Protein 6A9W (pdb70)

Nearest PDB structures (foldseek):
  7rr4-assembly1_A  TM=9.854E-01  e=1.902E-55  Nitratiruptor phage NrS-1
  6k9b-assembly2_B  TM=8.335E-01  e=1.039E-55  Nitratiruptor phage NrS-1
  7rr3-assembly1_A  TM=6.394E-01  e=1.774E-53  Nitratiruptor phage NrS-1
  3m1m-assembly1_A  TM=3.785E-01  e=8.272E-06  Saccharolobus islandicus
  1ro2-assembly1_A  TM=5.379E-01  e=2.598E-04  Saccharolobus islandicus

Radius of gyration: 23.06 Å; Cα contacts (8 Å, |Δi|>4): 519; chains: 1; bounding box: 38×64×54 Å

Structure (mmCIF, N/CA/C/O backbone):
data_6A9W
#
_entry.id   6A9W
#
_cell.length_a   119.874
_cell.length_b   57.570
_cell.length_c   47.631
_cell.angle_alpha   90.000
_cell.angle_beta   94.030
_cell.angle_gamma   90.000
#
_symmetry.space_group_name_H-M   'C 1 2 1'
#
loop_
_entity.id
_entity.type
_entity.pdbx_description
1 polymer Primase
2 water water
#
loop_
_atom_site.group_PDB
_atom_site.id
_atom_site.type_symbol
_atom_site.label_atom_id
_atom_site.label_alt_id
_atom_site.label_comp_id
_atom_site.label_asym_id
_atom_site.label_entity_id
_atom_site.label_seq_id
_atom_site.pdbx_PDB_ins_code
_atom_site.Cartn_x
_atom_site.Cartn_y
_atom_site.Cartn_z
_atom_site.occupancy
_atom_site.B_iso_or_equiv
_atom_site.auth_seq_id
_atom_site.auth_comp_id
_atom_site.auth_asym_id
_atom_site.auth_atom_id
_atom_site.pdbx_PDB_model_num
ATOM 1 N N . HIS A 1 20 ? -4.306 -19.669 -9.444 1.00 66.44 0 HIS A N 1
ATOM 2 C CA . HIS A 1 20 ? -3.055 -19.675 -10.199 1.00 62.76 0 HIS A CA 1
ATOM 3 C C . HIS A 1 20 ? -3.134 -20.586 -11.420 1.00 49.82 0 HIS A C 1
ATOM 4 O O . HIS A 1 20 ? -2.714 -20.202 -12.517 1.00 44.90 0 HIS A O 1
ATOM 11 N N . MET A 1 21 ? -3.699 -21.778 -11.229 1.00 46.17 1 MET A N 1
ATOM 12 C CA . MET A 1 21 ? -3.762 -22.756 -12.307 1.00 40.51 1 MET A CA 1
ATOM 13 C C . MET A 1 21 ? -5.008 -22.514 -13.127 1.00 36.17 1 MET A C 1
ATOM 14 O O . MET A 1 21 ? -6.125 -22.660 -12.621 1.00 38.03 1 MET A O 1
ATOM 19 N N . ILE A 1 22 ? -4.815 -22.128 -14.385 1.00 30.62 2 ILE A N 1
ATOM 20 C CA . ILE A 1 22 ? -5.932 -21.624 -1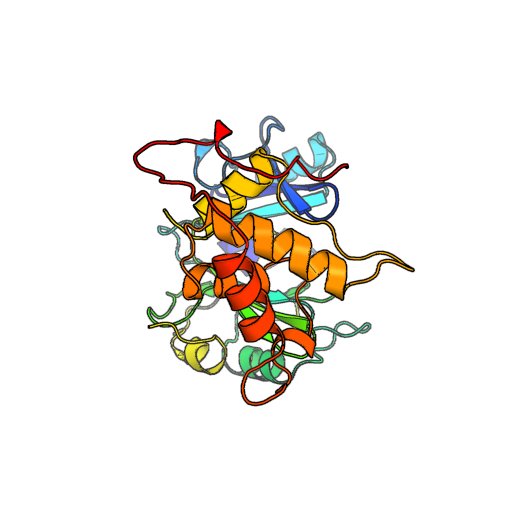5.168 1.00 32.26 2 ILE A CA 1
ATOM 21 C C . ILE A 1 22 ? -6.945 -22.736 -15.452 1.00 33.66 2 ILE A C 1
ATOM 22 O O . ILE A 1 22 ? -8.161 -22.475 -15.569 1.00 27.20 2 ILE A O 1
ATOM 27 N N . MET A 1 23 ? -6.486 -23.983 -15.552 1.00 30.54 3 MET A N 1
ATOM 28 C CA . MET A 1 23 ? -7.423 -25.082 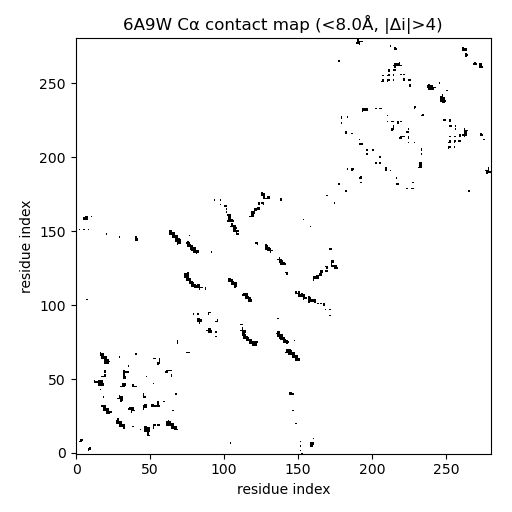-15.811 1.00 32.67 3 MET A CA 1
ATOM 29 C C . MET A 1 23 ? -8.269 -25.459 -14.596 1.00 28.78 3 MET A C 1
ATOM 30 O O . MET A 1 23 ? -9.191 -26.274 -14.723 1.00 36.77 3 MET A O 1
ATOM 35 N N . GLU A 1 24 ? -7.972 -24.934 -13.422 1.00 26.65 4 GLU A N 1
ATOM 36 C CA . GLU A 1 24 ? -8.772 -25.234 -12.241 1.00 32.21 4 GLU A CA 1
ATOM 37 C C . GLU A 1 24 ? -9.930 -24.273 -12.085 1.00 30.97 4 GLU A C 1
ATOM 38 O O . GLU A 1 24 ? -10.725 -24.431 -11.150 1.00 31.03 4 GLU A O 1
ATOM 44 N N . ILE A 1 25 ? -9.972 -23.229 -12.902 1.00 28.47 5 ILE A N 1
ATOM 45 C CA . ILE A 1 25 ? -10.973 -22.170 -12.741 1.00 26.81 5 ILE A CA 1
ATOM 46 C C . ILE A 1 25 ? -12.307 -22.674 -13.284 1.00 24.63 5 ILE A C 1
ATOM 47 O O . ILE A 1 25 ? -12.358 -23.096 -14.448 1.00 23.87 5 ILE A O 1
ATOM 52 N N . PRO A 1 26 ? -13.414 -22.615 -12.499 1.00 29.30 6 PRO A N 1
ATOM 53 C CA . PRO A 1 26 ? -14.697 -23.145 -13.002 1.00 27.93 6 PRO A CA 1
ATOM 54 C C . PRO A 1 26 ? -15.155 -22.537 -14.315 1.00 22.34 6 PRO A C 1
ATOM 55 O O . PRO A 1 26 ? -15.627 -23.249 -15.204 1.00 23.22 6 PRO A O 1
ATOM 59 N N . ALA A 1 27 ? -15.020 -21.225 -14.476 1.00 22.57 7 ALA A N 1
ATOM 60 C CA . ALA A 1 27 ? -15.419 -20.585 -15.729 1.00 22.91 7 ALA A CA 1
ATOM 61 C C . ALA A 1 27 ? -14.646 -21.101 -16.918 1.00 23.45 7 ALA A C 1
ATOM 62 O O . ALA A 1 27 ? -15.179 -21.180 -18.041 1.00 22.16 7 ALA A O 1
ATOM 64 N N . ILE A 1 28 ? -13.349 -21.372 -16.730 1.00 21.51 8 ILE A N 1
ATOM 65 C CA . ILE A 1 28 ? -12.551 -21.894 -17.820 1.00 20.83 8 ILE A CA 1
ATOM 66 C C . ILE A 1 28 ? -12.988 -23.320 -18.145 1.00 19.71 8 ILE A C 1
ATOM 67 O O . ILE A 1 28 ? -13.024 -23.707 -19.308 1.00 21.20 8 ILE A O 1
ATOM 72 N N . LYS A 1 29 ? -13.294 -24.132 -17.120 1.00 23.93 9 LYS A N 1
ATOM 73 C CA . LYS A 1 29 ? -13.842 -25.459 -17.406 1.00 26.14 9 LYS A CA 1
ATOM 74 C C . LYS A 1 29 ? -15.152 -25.352 -18.191 1.00 28.92 9 LYS A C 1
ATOM 75 O O . LYS A 1 29 ? -15.403 -26.149 -19.103 1.00 23.37 9 LYS A O 1
ATOM 81 N N . ALA A 1 30 ? -15.991 -24.347 -17.878 1.00 25.10 10 ALA A N 1
ATOM 82 C CA . ALA A 1 30 ? -17.224 -24.193 -18.631 1.00 24.57 10 ALA A CA 1
ATOM 83 C C . ALA A 1 30 ? -16.950 -23.795 -20.078 1.00 24.07 10 ALA A C 1
ATOM 84 O O . ALA A 1 30 ? -17.555 -24.360 -21.003 1.00 22.78 10 ALA A O 1
ATOM 86 N N . LEU A 1 31 ? -16.062 -22.812 -20.296 1.00 19.81 11 LEU A N 1
ATOM 87 C CA . LEU A 1 31 ? -15.700 -22.403 -21.663 1.00 19.30 11 LEU A CA 1
ATOM 88 C C . LEU A 1 31 ? -14.980 -23.532 -22.408 1.00 20.92 11 LEU A C 1
ATOM 89 O O . LEU A 1 31 ? -15.046 -23.593 -23.627 1.00 19.56 11 LEU A O 1
ATOM 94 N N A SER A 1 32 ? -14.281 -24.418 -21.697 0.58 20.60 12 SER A N 1
ATOM 95 N N B SER A 1 32 ? -14.278 -24.412 -21.691 0.42 20.71 12 SER A N 1
ATOM 96 C CA A SER A 1 32 ? -13.575 -25.528 -22.337 0.58 22.19 12 SER A CA 1
ATOM 97 C CA B SER A 1 32 ? -13.568 -25.520 -22.326 0.42 22.23 12 SER A CA 1
ATOM 98 C C A SER A 1 32 ? -14.514 -26.543 -22.964 0.58 25.83 12 SER A C 1
ATOM 99 C C B SER A 1 32 ? -14.509 -26.520 -22.981 0.42 25.30 12 SER A C 1
ATOM 100 O O A SER A 1 32 ? -14.050 -27.453 -23.652 0.58 24.87 12 SER A O 1
ATOM 101 O O B SER A 1 32 ? -14.039 -27.394 -23.715 0.42 24.95 12 SER A O 1
ATOM 106 N N . ARG A 1 33 ? -15.817 -26.429 -22.738 1.00 20.51 13 ARG A N 1
ATOM 107 C CA . ARG A 1 33 ? -16.720 -27.344 -23.430 1.00 21.47 13 ARG A CA 1
ATOM 108 C C . ARG A 1 33 ? -16.884 -26.966 -24.901 1.00 21.42 13 ARG A C 1
ATOM 109 O O . ARG A 1 33 ? -17.287 -27.823 -25.697 1.00 25.89 13 ARG A O 1
ATOM 117 N N . TYR A 1 34 ? -16.538 -25.733 -25.293 1.00 20.95 14 TYR A N 1
ATOM 118 C CA . TYR A 1 34 ? -16.822 -25.198 -26.622 1.00 17.59 14 TYR A CA 1
ATOM 119 C C . TYR A 1 34 ? -15.560 -25.173 -27.441 1.00 21.42 14 TYR A C 1
ATOM 120 O O . TYR A 1 34 ? -14.522 -24.771 -26.927 1.00 23.49 14 TYR A O 1
ATOM 129 N N . ALA A 1 35 ? -15.663 -25.529 -28.733 1.00 19.56 15 ALA A N 1
ATOM 130 C CA . ALA A 1 35 ? -14.471 -25.484 -29.621 1.00 17.72 15 ALA A CA 1
ATOM 131 C C . ALA A 1 35 ? -14.421 -24.111 -30.289 1.00 19.06 15 ALA A C 1
ATOM 132 O O . ALA A 1 35 ? -14.513 -23.980 -31.497 1.00 20.79 15 ALA A O 1
ATOM 134 N N . GLN A 1 36 ? -14.296 -23.050 -29.450 1.00 18.30 16 GLN A N 1
ATOM 135 C CA . GLN A 1 36 ? -14.374 -21.688 -29.962 1.00 17.45 16 GLN A CA 1
ATOM 136 C C . GLN A 1 36 ? -13.173 -20.896 -29.494 1.00 21.04 16 GLN A C 1
ATOM 137 O O . GLN A 1 36 ? -13.241 -19.708 -29.283 1.00 19.22 16 GLN A O 1
ATOM 143 N N . TRP A 1 37 ? -12.029 -21.548 -29.322 1.00 16.75 17 TRP A N 1
ATOM 144 C CA . TRP A 1 37 ? -10.841 -20.897 -28.771 1.00 18.85 17 TRP A CA 1
ATOM 145 C C . TRP A 1 37 ? -9.900 -20.480 -29.897 1.00 21.51 17 TRP A C 1
ATOM 146 O O . TRP A 1 37 ? -9.782 -21.182 -30.923 1.00 20.72 17 TRP A O 1
ATOM 157 N N . VAL A 1 38 ? -9.213 -19.345 -29.698 1.00 19.47 18 VAL A N 1
ATOM 158 C CA . VAL A 1 38 ? -8.167 -18.856 -30.576 1.00 18.03 18 VAL A CA 1
ATOM 159 C C . VAL A 1 38 ? -6.984 -18.475 -29.706 1.00 17.73 18 VAL A C 1
ATOM 160 O O . VAL A 1 38 ? -6.994 -18.638 -28.474 1.00 18.81 18 VAL A O 1
ATOM 164 N N . ILE A 1 39 ? -5.921 -18.071 -30.377 1.00 19.92 19 ILE A N 1
ATOM 165 C CA . ILE A 1 39 ? -4.780 -17.510 -29.669 1.00 19.32 19 ILE A CA 1
ATOM 166 C C . ILE A 1 39 ? -4.614 -16.106 -30.231 1.00 20.92 19 ILE A C 1
ATOM 167 O O . ILE A 1 39 ? -5.161 -15.790 -31.280 1.00 25.85 19 ILE A O 1
ATOM 172 N N . TRP A 1 40 ? -3.880 -15.249 -29.533 1.00 24.49 20 TRP A N 1
ATOM 173 C CA . TRP A 1 40 ? -3.785 -13.897 -30.052 1.00 24.01 20 TRP A CA 1
ATOM 174 C C . TRP A 1 40 ? -2.367 -13.427 -29.851 1.00 24.88 20 TRP A C 1
ATOM 175 O O . TRP A 1 40 ? -1.637 -13.937 -28.990 1.00 26.90 20 TRP A O 1
ATOM 186 N N . LYS A 1 41 ? -1.990 -12.432 -30.649 1.00 30.12 21 LYS A N 1
ATOM 187 C CA . LYS A 1 41 ? -0.689 -11.786 -30.534 1.00 32.06 21 LYS A CA 1
ATOM 188 C C . LYS A 1 41 ? -0.874 -10.280 -30.623 1.00 37.53 21 LYS A C 1
ATOM 189 O O . LYS A 1 41 ? -1.729 -9.789 -31.377 1.00 39.89 21 LYS A O 1
ATOM 195 N N . LYS A 1 42 ? -0.052 -9.566 -29.847 1.00 35.76 22 LYS A N 1
ATOM 196 C CA . LYS A 1 42 ? -0.090 -8.099 -29.843 1.00 42.13 22 LYS A CA 1
ATOM 197 C C . LYS A 1 42 ? 0.530 -7.594 -31.143 1.00 46.37 22 LYS A C 1
ATOM 198 O O . LYS A 1 42 ? 1.661 -7.951 -31.447 1.00 47.78 22 LYS A O 1
ATOM 204 N N . GLU A 1 43 ? -0.222 -6.808 -31.931 1.00 54.34 23 GLU A N 1
ATOM 205 C CA . GLU A 1 43 ? 0.284 -6.148 -33.140 1.00 61.20 23 GLU A CA 1
ATOM 206 C C . GLU A 1 43 ? -0.028 -4.654 -33.064 1.00 63.00 23 GLU A C 1
ATOM 207 O O . GLU A 1 43 ? -1.201 -4.251 -33.042 1.00 61.20 23 GLU A O 1
ATOM 213 N N . ARG A 1 44 ? 1.021 -3.844 -33.023 1.00 61.14 24 ARG A N 1
ATOM 214 C CA . ARG A 1 44 ? 0.913 -2.414 -32.759 1.00 67.99 24 ARG A CA 1
ATOM 215 C C . ARG A 1 44 ? 0.102 -2.204 -31.489 1.00 64.30 24 ARG A C 1
ATOM 216 O O . ARG A 1 44 ? 0.536 -2.587 -30.395 1.00 66.46 24 ARG A O 1
ATOM 224 N N . ASP A 1 45 ? -1.086 -1.627 -31.620 1.00 62.60 25 ASP A N 1
ATOM 225 C CA . ASP A 1 45 ? -1.956 -1.416 -30.476 1.00 61.41 25 ASP A CA 1
ATOM 226 C C . ASP A 1 45 ? -3.185 -2.302 -30.546 1.00 60.63 25 ASP A C 1
ATOM 227 O O . ASP A 1 45 ? -4.210 -1.987 -29.934 1.00 60.95 25 ASP A O 1
ATOM 232 N N . THR A 1 46 ? -3.122 -3.382 -31.315 1.00 56.27 26 THR A N 1
ATOM 233 C CA . THR A 1 46 ? -4.259 -4.270 -31.421 1.00 53.56 26 THR A CA 1
ATOM 234 C C . THR A 1 46 ? -3.801 -5.681 -31.061 1.00 43.59 26 THR A C 1
ATOM 235 O O . THR A 1 46 ? -2.607 -5.954 -30.909 1.00 43.90 26 THR A O 1
ATOM 239 N N . LYS A 1 47 ? -4.777 -6.548 -30.852 1.00 37.48 27 LYS A N 1
ATOM 240 C CA . LYS A 1 47 ? -4.545 -7.955 -30.517 1.00 37.30 27 LYS A CA 1
ATOM 241 C C . LYS A 1 47 ? -5.281 -8.762 -31.569 1.00 39.86 27 LYS A C 1
ATOM 242 O O . LYS A 1 47 ? -6.521 -8.741 -31.632 1.00 43.97 27 LYS A O 1
ATOM 248 N N . ILE A 1 48 ? -4.531 -9.460 -32.391 1.00 33.73 28 ILE A N 1
ATOM 249 C CA . ILE A 1 48 ? -5.066 -10.116 -33.571 1.00 33.30 28 ILE A CA 1
ATOM 250 C C . ILE A 1 48 ? -5.242 -11.584 -33.213 1.00 34.54 28 ILE A C 1
ATOM 251 O O . ILE A 1 48 ? -4.295 -12.184 -32.695 1.00 31.57 28 ILE A O 1
ATOM 256 N N . PRO A 1 49 ? -6.407 -12.169 -33.468 1.00 32.46 29 PRO A N 1
ATOM 257 C CA . PRO A 1 49 ? -6.611 -13.589 -33.172 1.00 25.87 29 PRO A CA 1
ATOM 258 C C . PRO A 1 49 ? -6.075 -14.463 -34.305 1.00 28.65 29 PRO A C 1
ATOM 259 O O . PRO A 1 49 ? -6.082 -14.082 -35.485 1.00 30.06 29 PRO A O 1
ATOM 263 N N . TYR A 1 50 ? -5.539 -15.641 -33.928 1.00 24.41 30 TYR A N 1
ATOM 264 C CA . TYR A 1 50 ? -4.913 -16.559 -34.849 1.00 22.32 30 TYR A CA 1
ATOM 265 C C . TYR A 1 50 ? -5.531 -17.935 -34.649 1.00 20.09 30 TYR A C 1
ATOM 266 O O . TYR A 1 50 ? -5.938 -18.282 -33.549 1.00 23.91 30 TYR A O 1
ATOM 275 N N . ASN A 1 51 ? -5.611 -18.693 -35.749 1.00 24.78 31 ASN A N 1
ATOM 276 C CA . ASN A 1 51 ? -6.110 -20.071 -35.760 1.00 23.57 31 ASN A CA 1
ATOM 277 C C . ASN A 1 51 ? -5.079 -20.921 -35.038 1.00 21.77 31 ASN A C 1
ATOM 278 O O . ASN A 1 51 ? -3.927 -20.960 -35.472 1.00 24.37 31 ASN A O 1
ATOM 283 N N . PRO A 1 52 ? -5.419 -21.576 -33.941 1.00 19.70 32 PRO A N 1
ATOM 284 C CA . PRO A 1 52 ? -4.364 -22.248 -33.152 1.00 22.46 32 PRO A CA 1
ATOM 285 C C . PRO A 1 52 ? -3.837 -23.490 -33.792 1.00 22.83 32 PRO A C 1
ATOM 286 O O . PRO A 1 52 ? -2.793 -23.987 -33.356 1.00 23.36 32 PRO A O 1
ATOM 290 N N . ASN A 1 53 ? -4.494 -24.015 -34.827 1.00 23.25 33 ASN A N 1
ATOM 291 C CA . ASN A 1 53 ? -4.010 -25.234 -35.471 1.00 25.50 33 ASN A CA 1
ATOM 292 C C . ASN A 1 53 ? -3.051 -25.019 -36.634 1.00 27.10 33 ASN A C 1
ATOM 293 O O . ASN A 1 53 ? -2.304 -25.951 -36.974 1.00 26.78 33 ASN A O 1
ATOM 298 N N . ASN A 1 54 ? -3.028 -23.833 -37.253 1.00 28.29 34 ASN A N 1
ATOM 299 C CA . ASN A 1 54 ? -2.109 -23.596 -38.350 1.00 31.72 34 ASN A CA 1
ATOM 300 C C . ASN A 1 54 ? -1.422 -22.239 -38.299 1.00 30.74 34 ASN A C 1
ATOM 301 O O . ASN A 1 54 ? -0.606 -21.944 -39.181 1.00 31.52 34 ASN A O 1
ATOM 306 N N . GLY A 1 55 ? -1.712 -21.418 -37.313 1.00 29.67 35 GLY A N 1
ATOM 307 C CA . GLY A 1 55 ? -1.047 -20.173 -37.108 1.00 29.46 35 GLY A CA 1
ATOM 308 C C . GLY A 1 55 ? -1.435 -19.071 -38.060 1.00 39.55 35 GLY A C 1
ATOM 309 O O . GLY A 1 55 ? -0.759 -18.038 -38.075 1.00 38.09 35 GLY A O 1
ATOM 310 N N . LYS A 1 56 ? -2.459 -19.268 -38.891 1.00 38.15 36 LYS A N 1
ATOM 311 C CA . LYS A 1 56 ? -2.942 -18.205 -39.763 1.00 34.37 36 LYS A CA 1
ATOM 312 C C . LYS A 1 56 ? -3.910 -17.296 -39.003 1.00 36.73 36 LYS A C 1
ATOM 313 O O . LYS A 1 56 ? -4.479 -17.679 -37.978 1.00 35.78 36 LYS A O 1
ATOM 319 N N . LYS A 1 57 ? -4.108 -16.074 -39.509 1.00 32.48 37 LYS A N 1
ATOM 320 C CA . LYS A 1 57 ? -5.054 -15.174 -38.862 1.00 33.89 37 LYS A CA 1
ATOM 321 C C . LYS A 1 57 ? -6.437 -15.815 -38.892 1.00 35.60 37 LYS A C 1
ATOM 322 O O . LYS A 1 57 ? -6.798 -16.483 -39.863 1.00 36.61 37 LYS A O 1
ATOM 328 N N . ALA A 1 58 ? -7.179 -15.674 -37.808 1.00 31.56 38 ALA A N 1
ATOM 329 C CA . ALA A 1 58 ? -8.470 -16.340 -37.666 1.00 34.81 38 ALA A CA 1
ATOM 330 C C . ALA A 1 58 ? -9.615 -15.358 -37.869 1.00 35.14 38 ALA A C 1
ATOM 331 O O . ALA A 1 58 ? -9.602 -14.267 -37.309 1.00 36.49 38 ALA A O 1
ATOM 333 N N . SER A 1 59 ? -10.607 -15.769 -38.658 1.00 36.82 39 SER A N 1
ATOM 334 C CA . SER A 1 59 ? -11.877 -15.069 -38.741 1.00 36.19 39 SER A CA 1
ATOM 335 C C . SER A 1 59 ? -12.686 -15.281 -37.474 1.00 37.38 39 SER A C 1
ATOM 336 O O . SER A 1 59 ? -12.705 -16.371 -36.916 1.00 33.73 39 SER A O 1
ATOM 339 N N . SER A 1 60 ? -13.370 -14.233 -37.025 1.00 32.48 40 SER A N 1
ATOM 340 C CA . SER A 1 60 ? -14.281 -14.381 -35.904 1.00 34.14 40 SER A CA 1
ATOM 341 C C . SER A 1 60 ? -15.640 -14.934 -36.299 1.00 31.31 40 SER A C 1
ATOM 342 O O . SER A 1 60 ? -16.467 -15.134 -35.411 1.00 37.80 40 SER A O 1
ATOM 345 N N . THR A 1 61 ? -15.876 -15.242 -37.576 1.00 33.33 41 THR A N 1
ATOM 346 C CA . THR A 1 61 ? -17.107 -15.903 -37.984 1.00 39.17 41 THR A CA 1
ATOM 347 C C . THR A 1 61 ? -16.930 -17.258 -38.691 1.00 40.47 41 THR A C 1
ATOM 348 O O . THR A 1 61 ? -17.933 -17.829 -39.122 1.00 44.74 41 THR A O 1
ATOM 352 N N . ASP A 1 62 ? -15.701 -17.790 -38.830 1.00 32.75 42 ASP A N 1
ATOM 353 C CA . ASP A 1 62 ? -15.499 -19.107 -39.435 1.00 31.07 42 ASP A CA 1
ATOM 354 C C . ASP A 1 62 ? -15.213 -20.069 -38.303 1.00 26.72 42 ASP A C 1
ATOM 355 O O . ASP A 1 62 ? -14.084 -20.046 -37.745 1.00 25.87 42 ASP A O 1
ATOM 360 N N . PRO A 1 63 ? -16.158 -20.956 -37.954 1.00 28.36 43 PRO A N 1
ATOM 361 C CA . PRO A 1 63 ? -15.913 -21.864 -36.819 1.00 23.89 43 PRO A CA 1
ATOM 362 C C . PRO A 1 63 ? -14.713 -22.746 -37.014 1.00 21.99 43 PRO A C 1
ATOM 363 O O . PRO A 1 63 ? -14.069 -23.168 -36.026 1.00 25.68 43 PRO A O 1
ATOM 367 N N . LEU A 1 64 ? -14.391 -23.095 -38.257 1.00 23.67 44 LEU A N 1
ATOM 368 C CA . LEU A 1 64 ? -13.231 -23.980 -38.430 1.00 24.04 44 LEU A CA 1
ATOM 369 C C . LEU A 1 64 ? -11.907 -23.236 -38.369 1.00 26.85 44 LEU A C 1
ATOM 370 O O . LEU A 1 64 ? -10.866 -23.877 -38.530 1.00 29.88 44 LEU A O 1
ATOM 375 N N . ALA A 1 65 ? -11.913 -21.924 -38.127 1.00 26.94 45 ALA A N 1
ATOM 376 C CA . ALA A 1 65 ? -10.691 -21.203 -37.812 1.00 27.87 45 ALA A CA 1
ATOM 377 C C . ALA A 1 65 ? -10.319 -21.302 -36.355 1.00 29.77 45 ALA A C 1
ATOM 378 O O . ALA A 1 65 ? -9.277 -20.750 -35.973 1.00 27.30 45 ALA A O 1
ATOM 380 N N . TRP A 1 66 ? -11.149 -21.969 -35.514 1.00 23.27 46 TRP A N 1
ATOM 381 C CA . TRP A 1 66 ? -10.950 -21.974 -34.073 1.00 20.37 46 TRP A CA 1
ATOM 382 C C . TRP A 1 66 ? -10.492 -23.366 -33.646 1.00 22.58 46 TRP A C 1
ATOM 383 O O . TRP A 1 66 ? -10.334 -24.288 -34.466 1.00 22.75 46 TRP A O 1
ATOM 394 N N . GLY A 1 67 ? -10.319 -23.538 -32.344 1.00 24.80 47 GLY A N 1
ATOM 395 C CA . GLY A 1 67 ? -9.900 -24.826 -31.808 1.00 23.26 47 GLY A CA 1
ATOM 396 C C . GLY A 1 67 ? -10.608 -25.112 -30.501 1.00 21.92 47 GLY A C 1
ATOM 397 O O . GLY A 1 67 ? -11.284 -24.242 -29.956 1.00 21.66 47 GLY A O 1
ATOM 398 N N . ASP A 1 68 ? -10.351 -26.297 -29.944 1.00 19.99 48 ASP A N 1
ATOM 399 C CA . ASP A 1 68 ? -10.719 -26.510 -28.562 1.00 20.21 48 ASP A CA 1
ATOM 400 C C . ASP A 1 68 ? -9.604 -26.007 -27.669 1.00 19.38 48 ASP A C 1
ATOM 401 O O . ASP A 1 68 ? -8.569 -25.526 -28.156 1.00 20.45 48 ASP A O 1
ATOM 406 N N . ILE A 1 69 ? -9.826 -26.051 -26.359 1.00 18.49 49 ILE A N 1
ATOM 407 C CA . ILE A 1 69 ? -8.861 -25.378 -25.500 1.00 18.57 49 ILE A CA 1
ATOM 408 C C . ILE A 1 69 ? -7.522 -26.088 -25.550 1.00 22.60 49 ILE A C 1
ATOM 409 O O . ILE A 1 69 ? -6.472 -25.425 -25.455 1.00 21.66 49 ILE A O 1
ATOM 414 N N . ASP A 1 70 ? -7.515 -27.4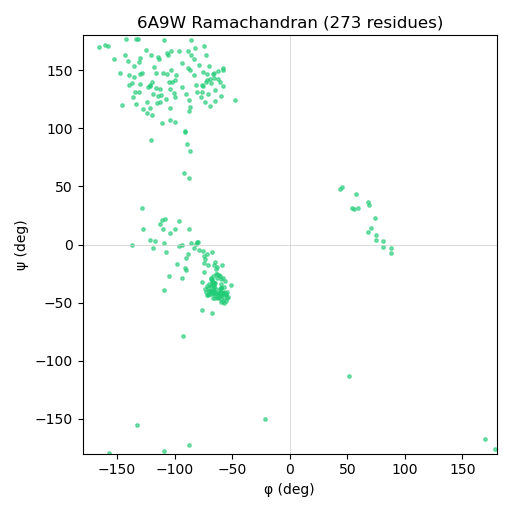18 -25.703 1.00 21.78 50 ASP A N 1
ATOM 415 C CA . ASP A 1 70 ? -6.233 -28.126 -25.826 1.00 21.89 50 ASP A CA 1
ATOM 416 C C . ASP A 1 70 ? -5.458 -27.675 -27.047 1.00 21.43 50 ASP A C 1
ATOM 417 O O . ASP A 1 70 ? -4.218 -27.497 -26.988 1.00 21.37 50 ASP A O 1
ATOM 422 N N . GLU A 1 71 ? -6.157 -27.556 -28.186 1.00 18.76 51 GLU A N 1
ATOM 423 C CA . GLU A 1 71 ? -5.525 -27.081 -29.402 1.00 21.20 51 GLU A CA 1
ATOM 424 C C . GLU A 1 71 ? -5.010 -25.666 -29.242 1.00 19.53 51 GLU A C 1
ATOM 425 O O . GLU A 1 71 ? -3.989 -25.310 -29.823 1.00 19.85 51 GLU A O 1
ATOM 431 N N . ALA A 1 72 ? -5.800 -24.812 -28.602 1.00 22.60 52 ALA A N 1
ATOM 432 C CA . ALA A 1 72 ? -5.364 -23.436 -28.397 1.00 19.73 52 ALA A CA 1
ATOM 433 C C . ALA A 1 72 ? -4.145 -23.357 -27.514 1.00 20.19 52 ALA A C 1
ATOM 434 O O . ALA A 1 72 ? -3.204 -22.569 -27.793 1.00 19.88 52 ALA A O 1
ATOM 436 N N . GLN A 1 73 ? -4.108 -24.154 -26.438 1.00 19.94 53 GLN A N 1
ATOM 437 C CA . GLN A 1 73 ? -2.913 -24.116 -25.602 1.00 22.37 53 GLN A CA 1
ATOM 438 C C . GLN A 1 73 ? -1.687 -24.675 -26.339 1.00 22.86 53 GLN A C 1
ATOM 439 O O . GLN A 1 73 ? -0.553 -24.185 -26.160 1.00 21.14 53 GLN A O 1
ATOM 445 N N . ALA A 1 74 ? -1.882 -25.671 -27.171 1.00 23.79 54 ALA A N 1
ATOM 446 C CA . ALA A 1 74 ? -0.722 -26.172 -27.929 1.00 23.07 54 ALA A CA 1
ATOM 447 C C . ALA A 1 74 ? -0.260 -25.132 -28.929 1.00 22.01 54 ALA A C 1
ATOM 448 O O . ALA A 1 74 ? 0.929 -25.017 -29.209 1.00 24.04 54 ALA A O 1
ATOM 450 N N . GLY A 1 75 ? -1.212 -24.460 -29.559 1.00 19.34 55 GLY A N 1
ATOM 451 C CA . GLY A 1 75 ? -0.907 -23.454 -30.545 1.00 20.77 55 GLY A CA 1
ATOM 452 C C . GLY A 1 75 ? -0.216 -22.247 -29.916 1.00 27.70 55 GLY A C 1
ATOM 453 O O . GLY A 1 75 ? 0.741 -21.724 -30.473 1.00 24.68 55 GLY A O 1
ATOM 454 N N . LEU A 1 76 ? -0.658 -21.848 -28.729 1.00 20.43 56 LEU A N 1
ATOM 455 C CA . LEU A 1 76 ? 0.000 -20.786 -27.966 1.00 21.06 56 LEU A CA 1
ATOM 456 C C . LEU A 1 76 ? 1.485 -21.085 -27.798 1.00 24.33 56 LEU A C 1
ATOM 457 O O . LEU A 1 76 ? 2.348 -20.242 -28.016 1.00 26.55 56 LEU A O 1
ATOM 462 N N . VAL A 1 77 ? 1.808 -22.329 -27.455 1.00 24.39 57 VAL A N 1
ATOM 463 C CA . VAL A 1 77 ? 3.214 -22.721 -27.327 1.00 25.19 57 VAL A CA 1
ATOM 464 C C . VAL A 1 77 ? 3.887 -22.808 -28.695 1.00 25.35 57 VAL A C 1
ATOM 465 O O . VAL A 1 77 ? 5.039 -22.419 -28.863 1.00 25.35 57 VAL A O 1
ATOM 469 N N . ARG A 1 78 ? 3.214 -23.385 -29.674 1.00 24.14 58 ARG A N 1
ATOM 470 C CA . ARG A 1 78 ? 3.878 -23.718 -30.926 1.00 24.46 58 ARG A CA 1
ATOM 471 C C . ARG A 1 78 ? 4.314 -22.465 -31.649 1.00 23.42 58 ARG A C 1
ATOM 472 O O . ARG A 1 78 ? 5.380 -22.423 -32.286 1.00 24.99 58 ARG A O 1
ATOM 480 N N . TYR A 1 79 ? 3.497 -21.433 -31.548 1.00 24.77 59 TYR A N 1
ATOM 481 C CA . TYR A 1 79 ? 3.695 -20.196 -32.293 1.00 29.33 59 TYR A CA 1
ATOM 482 C C . TYR A 1 79 ? 4.121 -19.043 -31.402 1.00 34.32 59 TYR A C 1
ATOM 483 O O . TYR A 1 79 ? 4.315 -17.929 -31.915 1.00 36.96 59 TYR A O 1
ATOM 492 N N . GLY A 1 80 ? 4.286 -19.261 -30.100 1.00 30.73 60 GLY A N 1
ATOM 493 C CA . GLY A 1 80 ? 4.814 -18.152 -29.274 1.00 31.53 60 GLY A CA 1
ATOM 494 C C . GLY A 1 80 ? 3.801 -17.015 -29.140 1.00 31.59 60 GLY A C 1
ATOM 495 O O . GLY A 1 80 ? 4.181 -15.821 -29.029 1.00 30.56 60 GLY A O 1
ATOM 496 N N . ALA A 1 81 ? 2.533 -17.340 -29.103 1.00 29.46 61 ALA A N 1
ATOM 497 C CA . ALA A 1 81 ? 1.503 -16.295 -28.994 1.00 30.01 61 ALA A CA 1
ATOM 498 C C . ALA A 1 81 ? 1.452 -15.732 -27.569 1.00 28.82 61 ALA A C 1
ATOM 499 O O . ALA A 1 81 ? 2.127 -16.220 -26.644 1.00 34.62 61 ALA A O 1
ATOM 501 N N . ASN A 1 82 ? 0.704 -14.659 -27.413 1.00 28.35 62 ASN A N 1
ATOM 502 C CA . ASN A 1 82 ? 0.646 -13.989 -26.109 1.00 34.12 62 ASN A CA 1
ATOM 503 C C . ASN A 1 82 ? -0.455 -14.492 -25.196 1.00 30.88 62 ASN A C 1
ATOM 504 O O . ASN A 1 82 ? -0.368 -14.294 -23.973 1.00 29.10 62 ASN A O 1
ATOM 509 N N . GLY A 1 83 ? -1.496 -15.110 -25.737 1.00 26.70 63 GLY A N 1
ATOM 510 C CA . GLY A 1 83 ? -2.499 -15.643 -24.854 1.00 23.96 63 GLY A CA 1
ATOM 511 C C . GLY A 1 83 ? -3.622 -16.274 -25.627 1.00 22.46 63 GLY A C 1
ATOM 512 O O . GLY A 1 83 ? -3.605 -16.342 -26.868 1.00 23.97 63 GLY A O 1
ATOM 513 N N . LEU A 1 84 ? -4.601 -16.698 -24.861 1.00 19.24 64 LEU A N 1
ATOM 514 C CA . LEU A 1 84 ? -5.795 -17.406 -25.352 1.00 20.93 64 LEU A CA 1
ATOM 515 C C . LEU A 1 84 ? -6.903 -16.395 -25.592 1.00 24.06 64 LEU A C 1
ATOM 516 O O . LEU A 1 84 ? -6.970 -15.348 -24.941 1.00 22.05 64 LEU A O 1
ATOM 521 N N . GLY A 1 85 ? -7.816 -16.773 -26.468 1.00 21.16 65 GLY A N 1
ATOM 522 C CA . GLY A 1 85 ? -8.989 -15.938 -26.717 1.00 20.13 65 GLY A CA 1
ATOM 523 C C . GLY A 1 85 ? -10.145 -16.884 -26.940 1.00 19.05 65 GLY A C 1
ATOM 524 O O . GLY A 1 85 ? -9.954 -18.082 -27.249 1.00 19.52 65 GLY A O 1
ATOM 525 N N . PHE A 1 86 ? -11.367 -16.337 -26.826 1.00 17.34 66 PHE A N 1
ATOM 526 C CA . PHE A 1 86 ? -12.564 -17.147 -26.980 1.00 20.81 66 PHE A CA 1
ATOM 527 C C . PHE A 1 86 ? -13.553 -16.366 -27.836 1.00 22.10 66 PHE A C 1
ATOM 528 O O . PHE A 1 86 ? -13.827 -15.200 -27.549 1.00 22.47 66 PHE A O 1
ATOM 536 N N . VAL A 1 87 ? -14.044 -16.999 -28.900 1.00 21.07 67 VAL A N 1
ATOM 537 C CA . VAL A 1 87 ? -14.930 -16.353 -29.879 1.00 19.70 67 VAL A CA 1
ATOM 538 C C . VAL A 1 87 ? -16.375 -16.477 -29.426 1.00 23.02 67 VAL A C 1
ATOM 539 O O . VAL A 1 87 ? -16.887 -17.579 -29.193 1.00 20.77 67 VAL A O 1
ATOM 543 N N . LEU A 1 88 ? -17.058 -15.319 -29.315 1.00 23.90 68 LEU A N 1
ATOM 544 C CA . LEU A 1 88 ? -18.490 -15.297 -28.975 1.00 26.26 68 LEU A CA 1
ATOM 545 C C . LEU A 1 88 ? -19.329 -15.564 -30.208 1.00 25.02 68 LEU A C 1
ATOM 546 O O . LEU A 1 88 ? -19.089 -14.982 -31.277 1.00 29.92 68 LEU A O 1
ATOM 551 N N . THR A 1 89 ? -20.357 -16.394 -30.066 1.00 26.15 69 THR A N 1
ATOM 552 C CA . THR A 1 89 ? -21.309 -16.597 -31.142 1.00 27.52 69 THR A CA 1
ATOM 553 C C . THR A 1 89 ? -22.709 -16.435 -30.580 1.00 27.50 69 THR A C 1
ATOM 554 O O . THR A 1 89 ? -22.927 -16.605 -29.374 1.00 28.51 69 THR A O 1
ATOM 558 N N . LYS A 1 90 ? -23.665 -16.181 -31.483 1.00 32.07 70 LYS A N 1
ATOM 559 C CA . LYS A 1 90 ? -25.070 -16.030 -31.068 1.00 38.74 70 LYS A CA 1
ATOM 560 C C . LYS A 1 90 ? -25.640 -17.310 -30.482 1.00 41.62 70 LYS A C 1
ATOM 561 O O . LYS A 1 90 ? -26.642 -17.261 -29.767 1.00 41.74 70 LYS A O 1
ATOM 567 N N . SER A 1 91 ? -25.034 -18.453 -30.785 1.00 33.25 71 SER A N 1
ATOM 568 C CA . SER A 1 91 ? -25.562 -19.730 -30.374 1.00 37.30 71 SER A CA 1
ATOM 569 C C . SER A 1 91 ? -25.048 -20.185 -29.020 1.00 40.46 71 SER A C 1
ATOM 570 O O . SER A 1 91 ? -25.577 -21.169 -28.483 1.00 46.53 71 SER A O 1
ATOM 573 N N . ASP A 1 92 ? -24.053 -19.542 -28.479 1.00 34.49 72 ASP A N 1
ATOM 574 C CA . ASP A 1 92 ? -23.598 -20.021 -27.181 1.00 29.13 72 ASP A CA 1
ATOM 575 C C . ASP A 1 92 ? -24.256 -19.185 -26.073 1.00 29.68 72 ASP A C 1
ATOM 576 O O . ASP A 1 92 ? -24.860 -18.135 -26.344 1.00 30.15 72 ASP A O 1
ATOM 581 N N . PRO A 1 93 ? -24.194 -19.627 -24.826 1.00 28.56 73 PRO A N 1
ATOM 582 C CA . PRO A 1 93 ? -24.922 -18.937 -23.766 1.00 29.71 73 PRO A CA 1
ATOM 583 C C . PRO A 1 93 ? -24.233 -17.675 -23.253 1.00 30.61 73 PRO A C 1
ATOM 584 O O . PRO A 1 93 ? -24.778 -17.029 -22.366 1.00 34.52 73 PRO A O 1
ATOM 588 N N . PHE A 1 94 ? -23.102 -17.274 -23.805 1.00 25.95 74 PHE A N 1
ATOM 589 C CA . PHE A 1 94 ? -22.185 -16.334 -23.131 1.00 22.39 74 PHE A CA 1
ATOM 590 C C . PHE A 1 94 ? -22.341 -14.906 -23.623 1.00 25.16 74 PHE A C 1
ATOM 591 O O . PHE A 1 94 ? -22.610 -14.665 -24.794 1.00 25.66 74 PHE A O 1
ATOM 599 N N . VAL A 1 95 ? -22.239 -13.956 -22.688 1.00 23.83 75 VAL A N 1
ATOM 600 C CA . VAL A 1 95 ? -22.138 -12.530 -22.978 1.00 21.26 75 VAL A CA 1
ATOM 601 C C . VAL A 1 95 ? -20.843 -12.057 -22.367 1.00 23.38 75 VAL A C 1
ATOM 602 O O . VAL A 1 95 ? -20.499 -12.469 -21.239 1.00 22.02 75 VAL A O 1
ATOM 606 N N . PHE A 1 96 ? -20.101 -11.223 -23.130 1.00 19.17 76 PHE A N 1
ATOM 607 C CA . PHE A 1 96 ? -18.819 -10.665 -22.715 1.00 18.18 76 PHE A CA 1
ATOM 608 C C . PHE A 1 96 ? -19.035 -9.191 -22.403 1.00 22.81 76 PHE A C 1
ATOM 609 O O . PHE A 1 96 ? -19.569 -8.450 -23.246 1.00 26.68 76 PHE A O 1
ATOM 617 N N . ILE A 1 97 ? -18.655 -8.767 -21.186 1.00 21.74 77 ILE A N 1
ATOM 618 C CA . ILE A 1 97 ? -18.765 -7.381 -20.750 1.00 22.56 77 ILE A CA 1
ATOM 619 C C . ILE A 1 97 ? -17.330 -6.908 -20.527 1.00 24.54 77 ILE A C 1
ATOM 620 O O . ILE A 1 97 ? -16.596 -7.508 -19.734 1.00 26.32 77 ILE A O 1
ATOM 625 N N . ASP A 1 98 ? -16.931 -5.855 -21.223 1.00 22.99 78 ASP A N 1
ATOM 626 C CA . ASP A 1 98 ? -15.557 -5.360 -21.148 1.00 25.22 78 ASP A CA 1
ATOM 627 C C . ASP A 1 98 ? -15.591 -4.003 -20.468 1.00 26.87 78 ASP A C 1
ATOM 628 O O . ASP A 1 98 ? -16.334 -3.104 -20.885 1.00 28.17 78 ASP A O 1
ATOM 633 N N . LEU A 1 99 ? -14.858 -3.877 -19.380 1.00 25.61 79 LEU A N 1
ATOM 634 C CA . LEU A 1 99 ? -14.799 -2.644 -18.596 1.00 24.04 79 LEU A CA 1
ATOM 635 C C . LEU A 1 99 ? -13.384 -2.086 -18.804 1.00 25.75 79 LEU A C 1
ATOM 636 O O . LEU A 1 99 ? -12.389 -2.668 -18.337 1.00 29.76 79 LEU A O 1
ATOM 641 N N . ASP A 1 100 ? -13.272 -1.051 -19.608 1.00 25.25 80 ASP A N 1
ATOM 642 C CA . ASP A 1 100 ? -11.948 -0.577 -20.041 1.00 31.56 80 ASP A CA 1
ATOM 643 C C . ASP A 1 100 ? -11.461 0.530 -19.114 1.00 36.99 80 ASP A C 1
ATOM 644 O O . ASP A 1 100 ? -12.219 1.450 -18.806 1.00 32.32 80 ASP A O 1
ATOM 649 N N . HIS A 1 101 ? -10.181 0.471 -18.707 1.00 33.33 81 HIS A N 1
ATOM 650 C CA . HIS A 1 101 ? -9.569 1.564 -17.937 1.00 35.74 81 HIS A CA 1
ATOM 651 C C . HIS A 1 101 ? -10.315 1.869 -16.630 1.00 35.53 81 HIS A C 1
ATOM 652 O O . HIS A 1 101 ? -10.523 3.038 -16.269 1.00 36.07 81 HIS A O 1
ATOM 659 N N . VAL A 1 102 ? -10.704 0.815 -15.912 1.00 31.03 82 VAL A N 1
ATOM 660 C CA . VAL A 1 102 ? -11.397 0.939 -14.630 1.00 32.74 82 VAL A CA 1
ATOM 661 C C . VAL A 1 102 ? -10.542 0.584 -13.418 1.00 31.63 82 VAL A C 1
ATOM 662 O O . VAL A 1 102 ? -11.019 0.760 -12.283 1.00 35.05 82 VAL A O 1
ATOM 666 N N . LEU A 1 103 ? -9.330 0.079 -13.591 1.00 33.00 83 LEU A N 1
ATOM 667 C CA . LEU A 1 103 ? -8.489 -0.244 -12.449 1.00 33.00 83 LEU A CA 1
ATOM 668 C C . LEU A 1 103 ? -7.348 0.761 -12.272 1.00 38.39 83 LEU A C 1
ATOM 669 O O . LEU A 1 103 ? -6.746 1.241 -13.257 1.00 34.98 83 LEU A O 1
ATOM 674 N N . ASP A 1 104 ? -6.994 0.998 -11.008 1.00 36.21 84 ASP A N 1
ATOM 675 C CA . ASP A 1 104 ? -5.833 1.823 -10.713 1.00 38.76 84 ASP A CA 1
ATOM 676 C C . ASP A 1 104 ? -4.596 0.924 -10.700 1.00 44.31 84 ASP A C 1
ATOM 677 O O . ASP A 1 104 ? -4.657 -0.254 -11.073 1.00 38.56 84 ASP A O 1
ATOM 682 N N . GLU A 1 105 ? -3.448 1.474 -10.289 1.00 43.36 85 GLU A N 1
ATOM 683 C CA . GLU A 1 105 ? -2.190 0.727 -10.412 1.00 49.06 85 GLU A CA 1
ATOM 684 C C . GLU A 1 105 ? -2.109 -0.432 -9.432 1.00 49.08 85 GLU A C 1
ATOM 685 O O . GLU A 1 105 ? -1.269 -1.321 -9.601 1.00 50.92 85 GLU A O 1
ATOM 691 N N . ASN A 1 106 ? -2.933 -0.439 -8.396 1.00 44.80 86 ASN A N 1
ATOM 692 C CA . ASN A 1 106 ? -2.985 -1.570 -7.488 1.00 51.01 86 ASN A CA 1
ATOM 693 C C . ASN A 1 106 ? -4.110 -2.528 -7.853 1.00 49.33 86 ASN A C 1
ATOM 694 O O . ASN A 1 106 ? -4.535 -3.334 -7.014 1.00 49.46 86 ASN A O 1
ATOM 699 N N . LYS A 1 107 ? -4.582 -2.447 -9.096 1.00 42.71 87 LYS A N 1
ATOM 700 C CA . LYS A 1 107 ? -5.636 -3.337 -9.597 1.00 45.78 87 LYS A CA 1
ATOM 701 C C . LYS A 1 107 ? -6.900 -3.216 -8.764 1.00 49.75 87 LYS A C 1
ATOM 702 O O . LYS A 1 107 ? -7.651 -4.180 -8.615 1.00 55.45 87 LYS A O 1
ATOM 708 N N . ARG A 1 108 ? -7.158 -2.035 -8.210 1.00 49.12 88 ARG A N 1
ATOM 709 C CA . ARG A 1 108 ? -8.413 -1.795 -7.519 1.00 51.16 88 ARG A CA 1
ATOM 710 C C . ARG A 1 108 ? -9.333 -0.965 -8.418 1.00 48.18 88 ARG A C 1
ATOM 711 O O . ARG A 1 108 ? -8.874 -0.188 -9.271 1.00 40.27 88 ARG A O 1
ATOM 719 N N . VAL A 1 109 ? -10.641 -1.165 -8.255 1.00 37.03 89 VAL A N 1
ATOM 720 C CA . VAL A 1 109 ? -11.569 -0.451 -9.118 1.00 37.09 89 VAL A CA 1
ATOM 721 C C . VAL A 1 109 ? -11.590 1.022 -8.743 1.00 40.18 89 VAL A C 1
ATOM 722 O O . VAL A 1 109 ? -11.745 1.386 -7.568 1.00 47.30 89 VAL A O 1
ATOM 726 N N . LYS A 1 110 ? -11.430 1.887 -9.745 1.00 36.85 90 LYS A N 1
ATOM 727 C CA . LYS A 1 110 ? -11.336 3.315 -9.500 1.00 37.13 90 LYS A CA 1
ATOM 728 C C . LYS A 1 110 ? -12.473 4.104 -10.137 1.00 44.28 90 LYS A C 1
ATOM 729 O O . LYS A 1 110 ? -12.484 5.326 -10.019 1.00 43.41 90 LYS A O 1
ATOM 735 N N . CYS A 1 111 ? -13.440 3.439 -10.773 1.00 35.55 91 CYS A N 1
ATOM 736 C CA . CYS A 1 111 ? -14.601 4.060 -11.408 1.00 35.53 91 CYS A CA 1
ATOM 737 C C . CYS A 1 111 ? -15.844 3.616 -10.660 1.00 36.35 91 CYS A C 1
ATOM 738 O O . CYS A 1 111 ? -16.073 2.400 -10.500 1.00 35.97 91 CYS A O 1
ATOM 741 N N . GLU A 1 112 ? -16.668 4.584 -10.243 1.00 39.08 92 GLU A N 1
ATOM 742 C CA . GLU A 1 112 ? -17.856 4.259 -9.483 1.00 35.62 92 GLU A CA 1
ATOM 743 C C . GLU A 1 112 ? -18.863 3.466 -10.302 1.00 35.20 92 GLU A C 1
ATOM 744 O O . GLU A 1 112 ? -19.477 2.534 -9.777 1.00 42.36 92 GLU A O 1
ATOM 750 N N . TRP A 1 113 ? -19.045 3.801 -11.586 1.00 33.99 93 TRP A N 1
ATOM 751 C CA . TRP A 1 113 ? -19.946 3.006 -12.421 1.00 35.09 93 TRP A CA 1
ATOM 752 C C . TRP A 1 113 ? -19.524 1.558 -12.459 1.00 33.03 93 TRP A C 1
ATOM 753 O O . TRP A 1 113 ? -20.372 0.653 -12.406 1.00 31.29 93 TRP A O 1
ATOM 764 N N . ALA A 1 114 ? -18.210 1.305 -12.572 1.00 29.42 94 ALA A N 1
ATOM 765 C CA . ALA A 1 114 ? -17.735 -0.062 -12.627 1.00 28.95 94 ALA A CA 1
ATOM 766 C C . ALA A 1 114 ? -17.941 -0.781 -11.296 1.00 29.20 94 ALA A C 1
ATOM 767 O O . ALA A 1 114 ? -18.357 -1.947 -11.281 1.00 30.63 94 ALA A O 1
ATOM 769 N N . ARG A 1 115 ? -17.656 -0.120 -10.181 1.00 30.54 95 ARG A N 1
ATOM 770 C CA . ARG A 1 115 ? -17.875 -0.727 -8.881 1.00 31.62 95 ARG A CA 1
ATOM 771 C C . ARG A 1 115 ? -19.344 -1.093 -8.688 1.00 36.44 95 ARG A C 1
ATOM 772 O O . ARG A 1 115 ? -19.658 -2.149 -8.132 1.00 40.79 95 ARG A O 1
ATOM 780 N N . GLN A 1 116 ? -20.255 -0.260 -9.185 1.00 34.18 96 GLN A N 1
ATOM 781 C CA . GLN A 1 116 ? -21.676 -0.548 -9.047 1.00 34.47 96 GLN A CA 1
ATOM 782 C C . GLN A 1 116 ? -22.077 -1.692 -9.964 1.00 35.52 96 GLN A C 1
ATOM 783 O O . GLN A 1 116 ? -22.812 -2.588 -9.557 1.00 38.59 96 GLN A O 1
ATOM 789 N N . LEU A 1 117 ? -21.557 -1.704 -11.188 1.00 34.01 97 LEU A N 1
ATOM 790 C CA . LEU A 1 117 ? -21.853 -2.820 -12.077 1.00 28.35 97 LEU A CA 1
ATOM 791 C C . LEU A 1 117 ? -21.443 -4.139 -11.430 1.00 33.08 97 LEU A C 1
ATOM 792 O O . LEU A 1 117 ? -22.185 -5.127 -11.468 1.00 33.32 97 LEU A O 1
ATOM 797 N N . LEU A 1 118 ? -20.251 -4.178 -10.830 1.00 33.36 98 LEU A N 1
ATOM 798 C CA . LEU A 1 118 ? -19.766 -5.420 -10.251 1.00 32.06 98 LEU A CA 1
ATOM 799 C C . LEU A 1 118 ? -20.563 -5.844 -9.024 1.00 30.44 98 LEU A C 1
ATOM 800 O O . LEU A 1 118 ? -20.647 -7.058 -8.751 1.00 39.67 98 LEU A O 1
ATOM 805 N N . LYS A 1 119 ? -21.136 -4.889 -8.284 1.00 35.44 99 LYS A N 1
ATOM 806 C CA . LYS A 1 119 ? -22.066 -5.224 -7.205 1.00 43.58 99 LYS A CA 1
ATOM 807 C C . LYS A 1 119 ? -23.361 -5.864 -7.728 1.00 47.75 99 LYS A C 1
ATOM 808 O O . LYS A 1 119 ? -23.971 -6.701 -7.033 1.00 46.17 99 LYS A O 1
ATOM 814 N N . GLU A 1 120 ? -23.814 -5.454 -8.917 1.00 41.53 100 GLU A N 1
ATOM 815 C CA . GLU A 1 120 ? -25.111 -5.827 -9.475 1.00 42.09 100 GLU A CA 1
ATOM 816 C C . GLU A 1 120 ? -25.036 -7.038 -10.378 1.00 40.67 100 GLU A C 1
ATOM 817 O O . GLU A 1 120 ? -26.012 -7.777 -10.497 1.00 40.08 100 GLU A O 1
ATOM 823 N N . ILE A 1 121 ? -23.900 -7.250 -11.015 1.00 27.41 101 ILE A N 1
ATOM 824 C CA . ILE A 1 121 ? -23.710 -8.340 -11.961 1.00 27.75 101 ILE A CA 1
ATOM 825 C C . ILE A 1 121 ? -22.564 -9.200 -11.427 1.00 31.22 101 ILE A C 1
ATOM 826 O O . ILE A 1 121 ? -21.388 -8.948 -11.719 1.00 35.04 101 ILE A O 1
ATOM 831 N N . LYS A 1 122 ? -22.869 -10.218 -10.601 1.00 29.53 102 LYS A N 1
ATOM 832 C CA . LYS A 1 122 ? -21.798 -11.008 -9.976 1.00 31.80 102 LYS A CA 1
ATOM 833 C C . LYS A 1 122 ? -21.642 -12.285 -10.779 1.00 28.06 102 LYS A C 1
ATOM 834 O O . LYS A 1 122 ? -22.450 -13.220 -10.671 1.00 32.68 102 LYS A O 1
ATOM 840 N N . SER A 1 123 ? -20.574 -12.340 -11.551 1.00 25.26 103 SER A N 1
ATOM 841 C CA . SER A 1 123 ? -20.263 -13.503 -12.369 1.00 28.12 103 SER A CA 1
ATOM 842 C C . SER A 1 123 ? -18.759 -13.448 -12.623 1.00 30.58 103 SER A C 1
ATOM 843 O O . SER A 1 123 ? -18.079 -12.497 -12.187 1.00 28.98 103 SER A O 1
ATOM 846 N N . TYR A 1 124 ? -18.267 -14.431 -13.380 1.00 23.68 104 TYR A N 1
ATOM 847 C CA . TYR A 1 124 ? -16.832 -14.570 -13.664 1.00 22.06 104 TYR A CA 1
ATOM 848 C C . TYR A 1 124 ? -16.234 -13.252 -14.090 1.00 24.65 104 TYR A C 1
ATOM 849 O O . TYR A 1 124 ? -16.698 -12.628 -15.056 1.00 21.87 104 TYR A O 1
ATOM 858 N N . THR A 1 125 ? -15.184 -12.836 -13.377 1.00 23.53 105 THR A N 1
ATOM 859 C CA . THR A 1 125 ? -14.508 -11.570 -13.648 1.00 23.17 105 THR A CA 1
ATOM 860 C C . THR A 1 125 ? -13.014 -11.796 -13.631 1.00 23.06 105 THR A C 1
ATOM 861 O O . THR A 1 125 ? -12.486 -12.419 -12.699 1.00 26.92 105 THR A O 1
ATOM 865 N N . GLU A 1 126 ? -12.334 -11.308 -14.650 1.00 21.97 106 GLU A N 1
ATOM 866 C CA . GLU A 1 126 ? -10.892 -11.440 -14.707 1.00 26.89 106 GLU A CA 1
ATOM 867 C C . GLU A 1 126 ? -10.272 -10.076 -15.038 1.00 25.52 106 GLU A C 1
ATOM 868 O O . GLU A 1 126 ? -10.891 -9.221 -15.683 1.00 25.26 106 GLU A O 1
ATOM 874 N N . ILE A 1 127 ? -9.010 -9.912 -14.663 1.00 25.61 107 ILE A N 1
ATOM 875 C CA . ILE A 1 127 ? -8.253 -8.744 -15.076 1.00 26.30 107 ILE A CA 1
ATOM 876 C C . ILE A 1 127 ? -7.837 -8.890 -16.542 1.00 30.68 107 ILE A C 1
ATOM 877 O O . ILE A 1 127 ? -7.355 -9.950 -16.978 1.00 28.73 107 ILE A O 1
ATOM 882 N N . SER A 1 128 ? -7.973 -7.800 -17.300 1.00 28.44 108 SER A N 1
ATOM 883 C CA . SER A 1 128 ? -7.681 -7.795 -18.729 1.00 25.95 108 SER A CA 1
ATOM 884 C C . SER A 1 128 ? -6.152 -7.865 -18.949 1.00 26.04 108 SER A C 1
ATOM 885 O O . SER A 1 128 ? -5.366 -7.596 -18.036 1.00 27.63 108 SER A O 1
ATOM 888 N N . PRO A 1 129 ? -5.714 -8.206 -20.160 1.00 26.78 109 PRO A N 1
ATOM 889 C CA . PRO A 1 129 ? -4.253 -8.299 -20.403 1.00 28.87 109 PRO A CA 1
ATOM 890 C C . PRO A 1 129 ? -3.499 -7.026 -20.106 1.00 33.80 109 PRO A C 1
ATOM 891 O O . PRO A 1 129 ? -2.351 -7.099 -19.644 1.00 34.32 109 PRO A O 1
ATOM 895 N N . SER A 1 130 ? -4.087 -5.857 -20.383 1.00 34.00 110 SER A N 1
ATOM 896 C CA . SER A 1 130 ? -3.389 -4.597 -20.079 1.00 36.90 110 SER A CA 1
ATOM 897 C C . SER A 1 130 ? -3.180 -4.382 -18.580 1.00 35.98 110 SER A C 1
ATOM 898 O O . SER A 1 130 ? -2.328 -3.566 -18.177 1.00 34.54 110 SER A O 1
ATOM 901 N N . GLY A 1 131 ? -3.917 -5.097 -17.742 1.00 32.17 111 GLY A N 1
ATOM 902 C CA . GLY A 1 131 ? -3.884 -4.955 -16.310 1.00 31.99 111 GLY A CA 1
ATOM 903 C C . GLY A 1 131 ? -4.710 -3.805 -15.748 1.00 35.53 111 GLY A C 1
ATOM 904 O O . GLY A 1 131 ? -4.657 -3.566 -14.539 1.00 36.73 111 GLY A O 1
ATOM 905 N N . ASP A 1 132 ? -5.444 -3.062 -16.567 1.00 29.82 112 ASP A N 1
ATOM 906 C CA . ASP A 1 132 ? -6.191 -1.933 -16.019 1.00 34.72 112 ASP A CA 1
ATOM 907 C C . ASP A 1 132 ? -7.670 -1.997 -16.411 1.00 31.72 112 ASP A C 1
ATOM 908 O O . ASP A 1 132 ? -8.393 -0.967 -16.294 1.00 33.53 112 ASP A O 1
ATOM 913 N N . GLY A 1 133 ? -8.112 -3.139 -16.915 1.00 28.94 113 GLY A N 1
ATOM 914 C CA . GLY A 1 133 ? -9.529 -3.345 -17.182 1.00 26.58 113 GLY A CA 1
ATOM 915 C C . GLY A 1 133 ? -9.984 -4.687 -16.659 1.00 28.84 113 GLY A C 1
ATOM 916 O O . GLY A 1 133 ? -9.199 -5.481 -16.129 1.00 26.01 113 GLY A O 1
ATOM 917 N N . LEU A 1 134 ? -11.291 -4.916 -16.806 1.00 24.99 114 LEU A N 1
ATOM 918 C CA . LEU A 1 134 ? -11.906 -6.134 -16.324 1.00 24.89 114 LEU A CA 1
ATOM 919 C C . LEU A 1 134 ? -12.745 -6.728 -17.437 1.00 28.06 114 LEU A C 1
ATOM 920 O O . LEU A 1 134 ? -13.365 -5.989 -18.238 1.00 24.51 114 LEU A O 1
ATOM 925 N N . HIS A 1 135 ? -12.802 -8.061 -17.457 1.00 21.22 115 HIS A N 1
ATOM 926 C CA . HIS A 1 135 ? -13.744 -8.791 -18.291 1.00 20.85 115 HIS A CA 1
ATOM 927 C C . HIS A 1 135 ? -14.735 -9.486 -17.385 1.00 23.50 115 HIS A C 1
ATOM 928 O O . HIS A 1 135 ? -14.318 -10.166 -16.431 1.00 24.55 115 HIS A O 1
ATOM 935 N N . VAL A 1 136 ? -16.030 -9.384 -17.702 1.00 22.30 116 VAL A N 1
ATOM 936 C CA . VAL A 1 136 ? -17.042 -10.176 -17.013 1.00 24.56 116 VAL A CA 1
ATOM 937 C C . VAL A 1 136 ? -17.659 -11.094 -18.060 1.00 24.69 116 VAL A C 1
ATOM 938 O O . VAL A 1 136 ? -17.989 -10.646 -19.160 1.00 25.54 116 VAL A O 1
ATOM 942 N N . VAL A 1 137 ? -17.835 -12.373 -17.720 1.00 21.31 117 VAL A N 1
ATOM 943 C CA . VAL A 1 137 ? -18.547 -13.304 -18.589 1.00 20.88 117 VAL A CA 1
ATOM 944 C C . VAL A 1 137 ? -19.763 -13.801 -17.843 1.00 21.80 117 VAL A C 1
ATOM 945 O O . VAL A 1 137 ? -19.628 -14.293 -16.714 1.00 23.75 117 VAL A O 1
ATOM 949 N N . VAL A 1 138 ? -20.950 -13.724 -18.499 1.00 19.11 118 VAL A N 1
ATOM 950 C CA . VAL A 1 138 ? -22.227 -13.974 -17.878 1.00 20.24 118 VAL A CA 1
ATOM 951 C C . VAL A 1 138 ? -22.986 -14.837 -18.844 1.00 26.38 118 VAL A C 1
ATOM 952 O O . VAL A 1 138 ? -22.751 -14.760 -20.054 1.00 28.35 118 VAL A O 1
ATOM 956 N N . SER A 1 139 ? -23.919 -15.619 -18.318 1.00 28.30 119 SER A N 1
ATOM 957 C CA . SER A 1 139 ? -24.815 -16.412 -19.154 1.00 30.43 119 SER A CA 1
ATOM 958 C C . SER A 1 139 ? -26.162 -15.684 -19.131 1.00 35.16 119 SER A C 1
ATOM 959 O O . SER A 1 139 ? -26.782 -15.503 -18.073 1.00 36.44 119 SER A O 1
ATOM 962 N N . GLY A 1 140 ? -26.591 -15.238 -20.301 1.00 39.28 120 GLY A N 1
ATOM 963 C CA . GLY A 1 140 ? -27.701 -14.300 -20.371 1.00 39.41 120 GLY A CA 1
ATOM 964 C C . GLY A 1 140 ? -27.801 -13.762 -21.786 1.00 40.69 120 GLY A C 1
ATOM 965 O O . GLY A 1 140 ? -27.202 -14.306 -22.735 1.00 44.79 120 GLY A O 1
ATOM 966 N N . LYS A 1 141 ? -28.590 -12.718 -21.911 1.00 38.24 121 LYS A N 1
ATOM 967 C CA . LYS A 1 141 ? -28.922 -12.106 -23.188 1.00 48.23 121 LYS A CA 1
ATOM 968 C C . LYS A 1 141 ? -28.915 -10.586 -23.001 1.00 45.31 121 LYS A C 1
ATOM 969 O O . LYS A 1 141 ? -29.391 -10.075 -21.989 1.00 53.84 121 LYS A O 1
ATOM 975 N N . LEU A 1 142 ? -28.341 -9.879 -23.951 1.00 45.04 122 LEU A N 1
ATOM 976 C CA . LEU A 1 142 ? -28.304 -8.428 -23.803 1.00 40.78 122 LEU A CA 1
ATOM 977 C C . LEU A 1 142 ? -29.688 -7.830 -24.023 1.00 45.61 122 LEU A C 1
ATOM 978 O O . LEU A 1 142 ? -30.405 -8.269 -24.933 1.00 46.65 122 LEU A O 1
ATOM 983 N N . PRO A 1 143 ? -30.071 -6.829 -23.215 1.00 43.26 123 PRO A N 1
ATOM 984 C CA . PRO A 1 143 ? -31.244 -5.997 -23.542 1.00 48.66 123 PRO A CA 1
ATOM 985 C C . PRO A 1 143 ? -31.079 -5.334 -24.900 1.00 50.02 123 PRO A C 1
ATOM 986 O O . PRO A 1 143 ? -29.968 -5.014 -25.335 1.00 44.26 123 PRO A O 1
ATOM 990 N N . ASP A 1 144 ? -32.207 -5.116 -25.548 1.00 47.40 124 ASP A N 1
ATOM 991 C CA . ASP A 1 144 ? -32.317 -4.649 -26.916 1.00 56.61 124 ASP A CA 1
ATOM 992 C C . ASP A 1 144 ? -32.003 -3.169 -27.075 1.00 51.23 124 ASP A C 1
ATOM 993 O O . ASP A 1 144 ? -31.804 -2.703 -28.199 1.00 57.66 124 ASP A O 1
ATOM 998 N N . TYR A 1 145 ? -31.993 -2.406 -25.996 1.00 46.74 125 TYR A N 1
ATOM 999 C CA . TYR A 1 145 ? -32.048 -0.954 -26.120 1.00 45.63 125 TYR A CA 1
ATOM 1000 C C . TYR A 1 145 ? -30.756 -0.280 -25.680 1.00 41.18 125 TYR A C 1
ATOM 1001 O O . TYR A 1 145 ? -30.769 0.926 -25.384 1.00 43.41 125 TYR A O 1
ATOM 1010 N N . ILE A 1 146 ? -29.658 -1.025 -25.600 1.00 39.60 126 ILE A N 1
ATOM 1011 C CA . ILE A 1 146 ? -28.403 -0.440 -25.145 1.00 40.05 126 ILE A CA 1
ATOM 1012 C C . ILE A 1 146 ? -27.391 -0.494 -26.287 1.00 35.75 126 ILE A C 1
ATOM 1013 O O . ILE A 1 146 ? -27.404 -1.390 -27.133 1.00 39.97 126 ILE A O 1
ATOM 1018 N N . LYS A 1 147 ? -26.526 0.503 -26.311 1.00 37.22 127 LYS A N 1
ATOM 1019 C CA . LYS A 1 147 ? -25.412 0.507 -27.246 1.00 37.20 127 LYS A CA 1
ATOM 1020 C C . LYS A 1 147 ? -24.342 -0.464 -26.799 1.00 33.03 127 LYS A C 1
ATOM 1021 O O . LYS A 1 147 ? -24.115 -0.683 -25.605 1.00 35.46 127 LYS A O 1
ATOM 1027 N N . HIS A 1 148 ? -23.662 -1.031 -27.786 1.00 29.50 128 HIS A N 1
ATOM 1028 C CA . HIS A 1 148 ? -22.570 -1.955 -27.509 1.00 33.58 128 HIS A CA 1
ATOM 1029 C C . HIS A 1 148 ? -21.412 -1.253 -26.826 1.00 32.20 128 HIS A C 1
ATOM 1030 O O . HIS A 1 148 ? -20.718 -1.870 -25.998 1.00 30.16 128 HIS A O 1
ATOM 1037 N N . LYS A 1 149 ? -21.193 0.010 -27.145 1.00 29.16 129 LYS A N 1
ATOM 1038 C CA . LYS A 1 149 ? -20.070 0.738 -26.571 1.00 28.87 129 LYS A CA 1
ATOM 1039 C C . LYS A 1 149 ? -20.487 2.091 -26.018 1.00 29.91 129 LYS A C 1
ATOM 1040 O O . LYS A 1 149 ? -21.183 2.889 -26.679 1.00 35.82 129 LYS A O 1
ATOM 1046 N N . THR A 1 150 ? -20.041 2.340 -24.789 1.00 29.96 130 THR A N 1
ATOM 1047 C CA . THR A 1 150 ? -20.362 3.532 -24.012 1.00 32.53 130 THR A CA 1
ATOM 1048 C C . THR A 1 150 ? -19.055 4.035 -23.426 1.00 34.02 130 THR A C 1
ATOM 1049 O O . THR A 1 150 ? -18.380 3.293 -22.710 1.00 32.08 130 THR A O 1
ATOM 1053 N N . LYS A 1 151 ? -18.694 5.257 -23.755 1.00 34.41 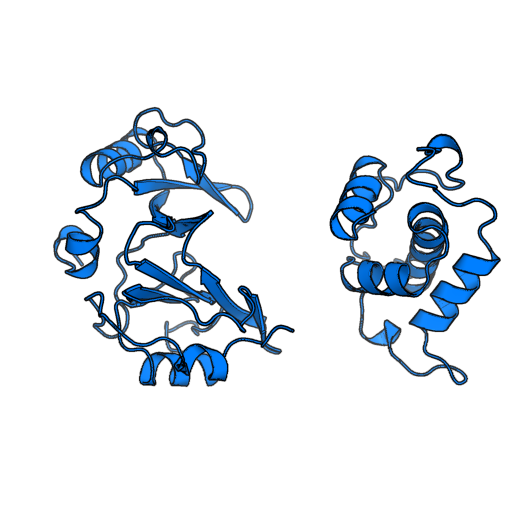131 LYS A N 1
ATOM 1054 C CA . LYS A 1 151 ? -17.478 5.914 -23.267 1.00 41.07 131 LYS A CA 1
ATOM 1055 C C . LYS A 1 151 ? -17.797 6.911 -22.155 1.00 40.00 131 LYS A C 1
ATOM 1056 O O . LYS A 1 151 ? -18.787 7.637 -22.237 1.00 40.87 131 LYS A O 1
ATOM 1062 N N . PHE A 1 152 ? -16.963 6.976 -21.119 1.00 39.52 132 PHE A N 1
ATOM 1063 C CA . PHE A 1 152 ? -17.223 7.874 -19.996 1.00 39.22 132 PHE A CA 1
ATOM 1064 C C . PHE A 1 152 ? -16.173 8.977 -19.908 1.00 40.02 132 PHE A C 1
ATOM 1065 O O . PHE A 1 152 ? -15.072 8.819 -20.412 1.00 41.48 132 PHE A O 1
ATOM 1073 N N . ASP A 1 153 ? -16.523 10.072 -19.216 1.00 45.89 133 ASP A N 1
ATOM 1074 C CA . ASP A 1 153 ? -15.696 11.291 -19.258 1.00 51.93 133 ASP A CA 1
ATOM 1075 C C . ASP A 1 153 ? -14.270 11.055 -18.796 1.00 51.87 133 ASP A C 1
ATOM 1076 O O . ASP A 1 153 ? -13.351 11.771 -19.225 1.00 56.34 133 ASP A O 1
ATOM 1081 N N . ASP A 1 154 ? -14.060 10.091 -17.909 1.00 46.98 134 ASP A N 1
ATOM 1082 C CA . ASP A 1 154 ? -12.743 9.837 -17.352 1.00 48.80 134 ASP A CA 1
ATOM 1083 C C . ASP A 1 154 ? -11.907 8.884 -18.196 1.00 53.89 134 ASP A C 1
ATOM 1084 O O . ASP A 1 154 ? -10.897 8.361 -17.707 1.00 58.80 134 ASP A O 1
ATOM 1089 N N . GLY A 1 155 ? -12.310 8.603 -19.438 1.00 50.67 135 GLY A N 1
ATOM 1090 C CA . GLY A 1 155 ? -11.548 7.699 -20.277 1.00 41.10 135 GLY A CA 1
ATOM 1091 C C . GLY A 1 155 ? -11.911 6.226 -20.127 1.00 39.06 135 GLY A C 1
ATOM 1092 O O . GLY A 1 155 ? -11.408 5.389 -20.902 1.00 40.71 135 GLY A O 1
ATOM 1093 N N . SER A 1 156 ? -12.762 5.863 -19.164 1.00 32.65 136 SER A N 1
ATOM 1094 C CA . SER A 1 156 ? -13.142 4.474 -19.082 1.00 31.06 136 SER A CA 1
ATOM 1095 C C . SER A 1 156 ? -14.251 4.211 -20.088 1.00 36.12 136 SER A C 1
ATOM 1096 O O . SER A 1 156 ? -14.850 5.143 -20.650 1.00 34.10 136 SER A O 1
ATOM 1099 N N . ALA A 1 157 ? -14.543 2.936 -20.287 1.00 30.82 137 ALA A N 1
ATOM 1100 C CA . ALA A 1 157 ? -15.597 2.562 -21.220 1.00 29.17 137 ALA A CA 1
ATOM 1101 C C . ALA A 1 157 ? -16.196 1.244 -20.819 1.00 28.94 137 ALA A C 1
ATOM 1102 O O . ALA A 1 157 ? -15.562 0.431 -20.156 1.00 29.16 137 ALA A O 1
ATOM 1104 N N . LEU A 1 158 ? -17.412 1.015 -21.318 1.00 26.07 138 LEU A N 1
ATOM 1105 C CA . LEU A 1 158 ? -18.169 -0.234 -21.151 1.00 25.64 138 LEU A CA 1
ATOM 1106 C C . LEU A 1 158 ? -18.507 -0.739 -22.538 1.00 27.30 138 LEU A C 1
ATOM 1107 O O . LEU A 1 158 ? -19.194 -0.024 -23.295 1.00 27.68 138 LEU A O 1
ATOM 1112 N N . GLU A 1 159 ? -18.083 -1.967 -22.853 1.00 24.88 139 GLU A N 1
ATOM 1113 C CA . GLU A 1 159 ? -18.430 -2.603 -24.111 1.00 24.15 139 GLU A CA 1
ATOM 1114 C C . GLU A 1 159 ? -19.108 -3.915 -23.814 1.00 26.15 139 GLU A C 1
ATOM 1115 O O . GLU A 1 159 ? -18.631 -4.687 -22.970 1.00 29.69 139 GLU A O 1
ATOM 1121 N N . VAL A 1 160 ? -20.197 -4.202 -24.507 1.00 27.15 140 VAL A N 1
ATOM 1122 C CA . VAL A 1 160 ? -20.854 -5.486 -24.269 1.00 26.63 140 VAL A CA 1
ATOM 1123 C C . VAL A 1 160 ? -21.088 -6.135 -25.622 1.00 29.35 140 VAL A C 1
ATOM 1124 O O . VAL A 1 160 ? -21.578 -5.470 -26.553 1.00 31.92 140 VAL A O 1
ATOM 1128 N N . TYR A 1 161 ? -20.848 -7.453 -25.704 1.00 25.55 141 TYR A N 1
ATOM 1129 C CA . TYR A 1 161 ? -21.078 -8.204 -26.934 1.00 27.14 141 TYR A CA 1
ATOM 1130 C C . TYR A 1 161 ? -21.515 -9.616 -26.585 1.00 29.78 141 TYR A C 1
ATOM 1131 O O . TYR A 1 161 ? -21.087 -10.194 -25.590 1.00 28.17 141 TYR A O 1
ATOM 1140 N N . GLU A 1 162 ? -22.356 -10.177 -27.431 1.00 30.87 142 GLU A N 1
ATOM 1141 C CA . GLU A 1 162 ? -22.679 -11.593 -27.309 1.00 27.35 142 GLU A CA 1
ATOM 1142 C C . GLU A 1 162 ? -22.296 -12.416 -28.538 1.00 28.29 142 GLU A C 1
ATOM 1143 O O . GLU A 1 162 ? -22.488 -13.630 -28.519 1.00 30.23 142 GLU A O 1
ATOM 1149 N N . SER A 1 163 ? -21.783 -11.796 -29.605 1.00 30.91 143 SER A N 1
ATOM 1150 C CA . SER A 1 163 ? -21.374 -12.540 -30.792 1.00 32.59 143 SER A CA 1
ATOM 1151 C C . SER A 1 163 ? -20.523 -11.637 -31.663 1.00 36.32 143 SER A C 1
ATOM 1152 O O . SER A 1 163 ? -20.395 -10.432 -31.412 1.00 38.41 143 SER A O 1
ATOM 1155 N N . GLY A 1 164 ? -19.905 -12.244 -32.670 1.00 32.58 144 GLY A N 1
ATOM 1156 C CA . GLY A 1 164 ? -19.240 -11.450 -33.683 1.00 38.96 144 GLY A CA 1
ATOM 1157 C C . GLY A 1 164 ? -17.796 -11.069 -33.411 1.00 41.62 144 GLY A C 1
ATOM 1158 O O . GLY A 1 164 ? -17.162 -10.453 -34.278 1.00 45.88 144 GLY A O 1
ATOM 1159 N N . ARG A 1 165 ? -17.244 -11.416 -32.252 1.00 38.45 145 ARG A N 1
ATOM 1160 C CA . ARG A 1 165 ? -15.856 -11.075 -31.982 1.00 34.03 145 ARG A CA 1
ATOM 1161 C C . ARG A 1 165 ? -15.333 -12.018 -30.922 1.00 24.51 145 ARG A C 1
ATOM 1162 O O . ARG A 1 165 ? -16.098 -12.696 -30.260 1.00 27.46 145 ARG A O 1
ATOM 1170 N N . TYR A 1 166 ? -14.031 -11.961 -30.690 1.00 27.78 146 TYR A N 1
ATOM 1171 C CA . TYR A 1 166 ? -13.467 -12.734 -29.606 1.00 21.51 146 TYR A CA 1
ATOM 1172 C C . TYR A 1 166 ? -13.100 -11.840 -28.421 1.00 24.12 146 TYR A C 1
ATOM 1173 O O . TYR A 1 166 ? -12.979 -10.589 -28.534 1.00 24.04 146 TYR A O 1
ATOM 1182 N N . MET A 1 167 ? -12.912 -12.505 -27.266 1.00 21.74 147 MET A N 1
ATOM 1183 C CA . MET A 1 167 ? -12.441 -11.874 -26.038 1.00 24.65 147 MET A CA 1
ATOM 1184 C C . MET A 1 167 ? -11.140 -12.542 -25.629 1.00 23.61 147 MET A C 1
ATOM 1185 O O . MET A 1 167 ? -11.016 -13.775 -25.756 1.00 24.06 147 MET A O 1
ATOM 1190 N N . THR A 1 168 ? -10.199 -11.739 -25.163 1.00 21.40 148 THR A N 1
ATOM 1191 C CA . THR A 1 168 ? -8.988 -12.362 -24.606 1.00 19.12 148 THR A CA 1
ATOM 1192 C C . THR A 1 168 ? -9.368 -12.996 -23.291 1.00 23.09 148 THR A C 1
ATOM 1193 O O 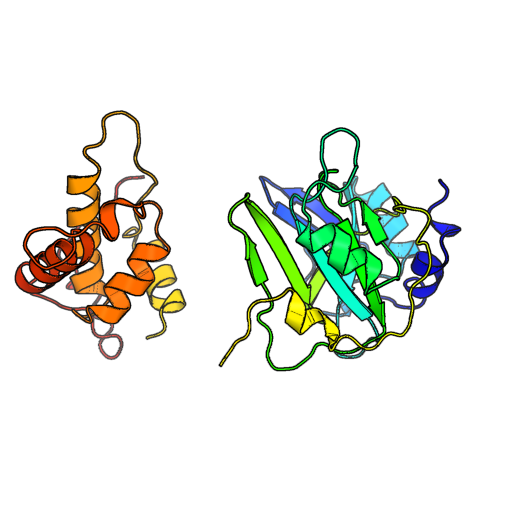. THR A 1 168 ? -10.296 -12.553 -22.596 1.00 25.52 148 THR A O 1
ATOM 1197 N N . ILE A 1 169 ? -8.707 -14.109 -22.978 1.00 20.06 149 ILE A N 1
ATOM 1198 C CA . ILE A 1 169 ? -8.965 -14.866 -21.764 1.00 23.33 149 ILE A CA 1
ATOM 1199 C C . ILE A 1 169 ? -7.661 -14.922 -20.983 1.00 27.16 149 ILE A C 1
ATOM 1200 O O . ILE A 1 169 ? -6.660 -15.478 -21.479 1.00 26.48 149 ILE A O 1
ATOM 1205 N N . THR A 1 170 ? -7.650 -14.347 -19.768 1.00 22.47 150 THR A N 1
ATOM 1206 C CA . THR A 1 170 ? -6.416 -14.286 -18.989 1.00 21.91 150 THR A CA 1
ATOM 1207 C C . THR A 1 170 ? -6.388 -15.283 -17.830 1.00 24.10 150 THR A C 1
ATOM 1208 O O . THR A 1 170 ? -5.290 -15.671 -17.373 1.00 25.04 150 THR A O 1
ATOM 1212 N N . GLY A 1 171 ? -7.555 -15.661 -17.315 1.00 25.40 151 GLY A N 1
ATOM 1213 C CA . GLY A 1 171 ? -7.617 -16.460 -16.097 1.00 27.89 151 GLY A CA 1
ATOM 1214 C C . GLY A 1 171 ? -7.168 -15.731 -14.858 1.00 30.20 151 GLY A C 1
ATOM 1215 O O . GLY A 1 171 ? -6.987 -16.356 -13.800 1.00 31.84 151 GLY A O 1
ATOM 1216 N N . GLU A 1 172 ? -6.982 -14.403 -14.928 1.00 24.60 152 GLU A N 1
ATOM 1217 C CA . GLU A 1 172 ? -6.547 -13.652 -13.756 1.00 24.15 152 GLU A CA 1
ATOM 1218 C C . GLU A 1 172 ? -7.806 -13.220 -12.996 1.00 29.06 152 GLU A C 1
ATOM 1219 O O . GLU A 1 172 ? -8.323 -12.099 -13.149 1.00 29.73 152 GLU A O 1
ATOM 1225 N N . VAL A 1 173 ? -8.280 -14.124 -12.130 1.00 32.88 153 VAL A N 1
ATOM 1226 C CA . VAL A 1 173 ? -9.577 -13.971 -11.472 1.00 32.39 153 VAL A CA 1
ATOM 1227 C C . VAL A 1 173 ? -9.575 -12.755 -10.549 1.00 32.74 153 VAL A C 1
ATOM 1228 O O . VAL A 1 173 ? -8.688 -12.569 -9.710 1.00 35.45 153 VAL A O 1
ATOM 1232 N N . PHE A 1 174 ? -10.613 -11.949 -10.651 1.00 30.34 154 PHE A N 1
ATOM 1233 C CA . PHE A 1 174 ? -10.769 -10.746 -9.833 1.00 31.50 154 PHE A CA 1
ATOM 1234 C C . PHE A 1 174 ? -11.717 -10.989 -8.664 1.00 30.97 154 PHE A C 1
ATOM 1235 O O . PHE A 1 174 ? -12.832 -11.482 -8.870 1.00 34.03 154 PHE A O 1
ATOM 1243 N N . ASP A 1 175 ? -11.271 -10.679 -7.443 1.00 33.14 155 ASP A N 1
ATOM 1244 C CA . ASP A 1 175 ? -12.125 -10.754 -6.251 1.00 38.92 155 ASP A CA 1
ATOM 1245 C C . ASP A 1 175 ? -12.780 -12.132 -6.084 1.00 44.46 155 ASP A C 1
ATOM 1246 O O . ASP A 1 175 ? -13.918 -12.245 -5.599 1.00 44.60 155 ASP A O 1
ATOM 1251 N N . GLY A 1 176 ? -12.091 -13.179 -6.519 1.00 36.92 156 GLY A N 1
ATOM 1252 C CA . GLY A 1 176 ? -12.547 -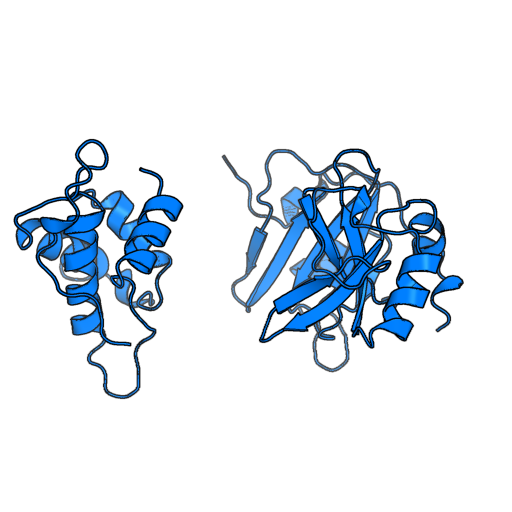14.549 -6.350 1.00 38.86 156 GLY A CA 1
ATOM 1253 C C . GLY A 1 176 ? -13.742 -14.943 -7.193 1.00 38.38 156 GLY A C 1
ATOM 1254 O O . GLY A 1 176 ? -14.374 -15.958 -6.894 1.00 40.28 156 GLY A O 1
ATOM 1255 N N . ARG A 1 177 ? -14.097 -14.143 -8.208 1.00 37.06 157 ARG A N 1
ATOM 1256 C CA . ARG A 1 177 ? -15.300 -14.367 -9.032 1.00 30.69 157 ARG A CA 1
ATOM 1257 C C . ARG A 1 177 ? -14.921 -15.320 -10.161 1.00 30.14 157 ARG A C 1
ATOM 1258 O O . ARG A 1 177 ? -14.618 -14.920 -11.291 1.00 28.29 157 ARG A O 1
ATOM 1266 N N . ASP A 1 178 ? -14.894 -16.616 -9.825 1.00 30.42 158 ASP A N 1
ATOM 1267 C CA . ASP A 1 178 ? -14.275 -17.627 -10.677 1.00 30.42 158 ASP A CA 1
ATOM 1268 C C . ASP A 1 178 ? -15.278 -18.471 -11.450 1.00 30.90 158 ASP A C 1
ATOM 1269 O O . ASP A 1 178 ? -14.886 -19.458 -12.061 1.00 27.88 158 ASP A O 1
ATOM 1274 N N . ASP A 1 179 ? -16.563 -18.097 -11.453 1.00 33.04 159 ASP A N 1
ATOM 1275 C CA . ASP A 1 179 ? -17.581 -18.984 -12.016 1.00 33.91 159 ASP A CA 1
ATOM 1276 C C . ASP A 1 179 ? -18.573 -18.186 -12.875 1.00 26.32 159 ASP A C 1
ATOM 1277 O O . ASP A 1 179 ? -18.979 -17.084 -12.504 1.00 28.20 159 ASP A O 1
ATOM 1282 N N . ILE A 1 180 ? -18.956 -18.740 -14.021 1.00 26.79 160 ILE A N 1
ATOM 1283 C CA . ILE A 1 180 ? -19.931 -18.062 -14.885 1.00 26.80 160 ILE A CA 1
ATOM 1284 C C . ILE A 1 180 ? -21.339 -18.316 -14.358 1.00 29.31 160 ILE A C 1
ATOM 1285 O O . ILE A 1 180 ? -21.724 -19.460 -14.077 1.00 28.92 160 ILE A O 1
ATOM 1290 N N . LYS A 1 181 ? -22.130 -17.254 -14.230 1.00 23.62 161 LYS A N 1
ATOM 1291 C CA . LYS A 1 181 ? -23.444 -17.372 -13.634 1.00 26.15 161 LYS A CA 1
ATOM 1292 C C . LYS A 1 181 ? -24.515 -16.983 -14.639 1.00 29.55 161 LYS A C 1
ATOM 1293 O O . LYS A 1 181 ? -24.268 -16.193 -15.545 1.00 26.39 161 LYS A O 1
ATOM 1299 N N . GLU A 1 182 ? -25.703 -17.551 -14.450 1.00 28.49 162 GLU A N 1
ATOM 1300 C CA . GLU A 1 182 ? -26.882 -17.168 -15.211 1.00 31.08 162 GLU A CA 1
ATOM 1301 C C . GLU A 1 182 ? -27.560 -16.005 -14.527 1.00 33.39 162 GLU A C 1
ATOM 1302 O O . GLU A 1 182 ? -28.090 -16.155 -13.416 1.00 34.76 162 GLU A O 1
ATOM 1308 N N . LEU A 1 183 ? -27.629 -14.885 -15.229 1.00 29.96 163 LEU A N 1
ATOM 1309 C CA . LEU A 1 183 ? -28.179 -13.667 -14.647 1.00 36.27 163 LEU A CA 1
ATOM 1310 C C . LEU A 1 183 ? -29.022 -12.911 -15.665 1.00 32.97 163 LEU A C 1
ATOM 1311 O O . LEU A 1 183 ? -28.764 -12.949 -16.865 1.00 34.57 163 LEU A O 1
ATOM 1316 N N A ASP A 1 184 ? -29.998 -12.199 -15.149 0.46 36.43 164 ASP A N 1
ATOM 1317 N N B ASP A 1 184 ? -30.028 -12.186 -15.194 0.54 36.63 164 ASP A N 1
ATOM 1318 C CA A ASP A 1 184 ? -30.730 -11.235 -15.948 0.46 38.49 164 ASP A CA 1
ATOM 1319 C CA B ASP A 1 184 ? -30.755 -11.300 -16.105 0.54 38.16 164 ASP A CA 1
ATOM 1320 C C A ASP A 1 184 ? -29.819 -10.038 -16.205 0.46 35.78 164 ASP A C 1
ATOM 1321 C C B ASP A 1 184 ? -29.978 -9.997 -16.213 0.54 35.89 164 ASP A C 1
ATOM 1322 O O A ASP A 1 184 ? -29.077 -9.615 -15.313 0.46 35.24 164 ASP A O 1
ATOM 1323 O O B ASP A 1 184 ? -29.523 -9.443 -15.210 0.54 38.26 164 ASP A O 1
ATOM 1332 N N . LEU A 1 185 ? -29.810 -9.534 -17.440 1.00 34.06 165 LEU A N 1
ATOM 1333 C CA . LEU A 1 185 ? -28.914 -8.446 -17.768 1.00 32.58 165 LEU A CA 1
ATOM 1334 C C . LEU A 1 185 ? -29.703 -7.166 -18.053 1.00 33.50 165 LEU A C 1
ATOM 1335 O O . LEU A 1 185 ? -29.150 -6.206 -18.612 1.00 31.19 165 LEU A O 1
ATOM 1340 N N . SER A 1 186 ? -30.977 -7.130 -17.656 1.00 35.67 166 SER A N 1
ATOM 1341 C CA . SER A 1 186 ? -31.703 -5.877 -17.794 1.00 38.95 166 SER A CA 1
ATOM 1342 C C . SER A 1 186 ? -30.984 -4.752 -17.080 1.00 38.54 166 SER A C 1
ATOM 1343 O O . SER A 1 186 ? -31.038 -3.592 -17.518 1.00 41.47 166 SER A O 1
ATOM 1346 N N . ILE A 1 187 ? -30.280 -5.065 -15.990 1.00 38.34 167 ILE A N 1
ATOM 1347 C CA . ILE A 1 187 ? -29.624 -4.037 -15.198 1.00 43.04 167 ILE A CA 1
ATOM 1348 C C . ILE A 1 187 ? -28.496 -3.309 -15.962 1.00 39.41 167 ILE A C 1
ATOM 1349 O O . ILE A 1 187 ? -28.032 -2.248 -15.524 1.00 36.49 167 ILE A O 1
ATOM 1354 N N . LEU A 1 188 ? -28.043 -3.858 -17.086 1.00 32.47 168 LEU A N 1
ATOM 1355 C CA . LEU A 1 188 ? -27.019 -3.165 -17.882 1.00 27.02 168 LEU A CA 1
ATOM 1356 C C . LEU A 1 188 ? -27.526 -1.841 -18.438 1.00 32.02 168 LEU A C 1
ATOM 1357 O O . LEU A 1 188 ? -26.723 -0.941 -18.719 1.00 32.67 168 LEU A O 1
ATOM 1362 N N . GLY A 1 189 ? -28.827 -1.703 -18.619 1.00 32.32 169 GLY A N 1
ATOM 1363 C CA . GLY A 1 189 ? -29.393 -0.402 -18.980 1.00 34.46 169 GLY A CA 1
ATOM 1364 C C . GLY A 1 189 ? -29.127 0.735 -17.999 1.00 35.08 169 GLY A C 1
ATOM 1365 O O . GLY A 1 189 ? -29.325 1.891 -18.359 1.00 39.39 169 GLY A O 1
ATOM 1366 N N . GLU A 1 190 ? -28.733 0.436 -16.762 1.00 32.65 170 GLU A N 1
ATOM 1367 C CA . GLU A 1 190 ? -28.330 1.477 -15.830 1.00 35.28 170 GLU A CA 1
ATOM 1368 C C . GLU A 1 190 ? -26.945 2.045 -16.160 1.00 32.18 170 GLU A C 1
ATOM 1369 O O . GLU A 1 190 ? -26.655 3.186 -15.783 1.00 35.65 170 GLU A O 1
ATOM 1375 N N . PHE A 1 191 ? -26.119 1.287 -16.853 1.00 29.63 171 PHE A N 1
ATOM 1376 C CA . PHE A 1 191 ? -24.740 1.649 -17.136 1.00 30.43 171 PHE A CA 1
ATOM 1377 C C . PHE A 1 191 ? -24.464 1.998 -18.584 1.00 31.20 171 PHE A C 1
ATOM 1378 O O . PHE A 1 191 ? -23.667 2.879 -18.847 1.00 34.90 171 PHE A O 1
ATOM 1386 N N . ALA A 1 192 ? -25.053 1.308 -19.557 1.00 29.42 172 ALA A N 1
ATOM 1387 C CA . ALA A 1 192 ? -24.758 1.544 -20.956 1.00 26.21 172 ALA A CA 1
ATOM 1388 C C . ALA A 1 192 ? -25.674 2.621 -21.490 1.00 33.31 172 ALA A C 1
ATOM 1389 O O . ALA A 1 192 ? -26.810 2.781 -21.026 1.00 30.97 172 ALA A O 1
ATOM 1391 N N . GLU A 1 193 ? -25.186 3.328 -22.477 1.00 32.98 173 GLU A N 1
ATOM 1392 C CA . GLU A 1 193 ? -26.012 4.315 -23.160 1.00 37.87 173 GLU A CA 1
ATOM 1393 C C . GLU A 1 193 ? -27.165 3.654 -23.907 1.00 34.49 173 GLU A C 1
ATOM 1394 O O . GLU A 1 193 ? -26.991 2.610 -24.527 1.00 34.66 173 GLU A O 1
ATOM 1400 N N . HIS A 1 194 ? -28.339 4.311 -23.919 1.00 31.49 174 HIS A N 1
ATOM 1401 C CA . HIS A 1 194 ? -29.460 3.707 -24.617 1.00 33.62 174 HIS A CA 1
ATOM 1402 C C . HIS A 1 194 ? -29.459 4.078 -26.098 1.00 32.76 174 HIS A C 1
ATOM 1403 O O . HIS A 1 194 ? -29.029 5.164 -26.497 1.00 37.55 174 HIS A O 1
ATOM 1410 N N . LYS A 1 195 ? -29.972 3.193 -26.933 1.00 36.85 175 LYS A N 1
ATOM 1411 C CA . LYS A 1 195 ? -30.149 3.669 -28.292 1.00 42.38 175 LYS A CA 1
ATOM 1412 C C . LYS A 1 195 ? -31.621 3.917 -28.570 1.00 41.58 175 LYS A C 1
ATOM 1413 O O . LYS A 1 195 ? -32.483 3.500 -27.821 1.00 39.36 175 LYS A O 1
ATOM 1419 N N . ILE A 1 196 ? -31.885 4.638 -29.645 1.00 41.51 176 ILE A N 1
ATOM 1420 C CA . ILE A 1 196 ? -33.233 4.696 -30.185 1.00 46.40 176 ILE A CA 1
ATOM 1421 C C . ILE A 1 196 ? -33.311 3.588 -31.245 1.00 48.16 176 ILE A C 1
ATOM 1422 O O . ILE A 1 196 ? -34.360 2.946 -31.381 1.00 60.98 176 ILE A O 1
ATOM 1427 N N . LEU A 1 211 ? -24.459 8.475 -49.247 1.00 84.33 191 LEU A N 1
ATOM 1428 C CA . LEU A 1 211 ? -23.967 7.192 -48.742 1.00 83.18 191 LEU A CA 1
ATOM 1429 C C . LEU A 1 211 ? -24.182 7.067 -47.235 1.00 79.66 191 LEU A C 1
ATOM 1430 O O . LEU A 1 211 ? -25.111 7.631 -46.673 1.00 79.40 191 LEU A O 1
ATOM 1435 N N . ASP A 1 212 ? -23.293 6.323 -46.593 1.00 76.85 192 ASP A N 1
ATOM 1436 C CA . ASP A 1 212 ? -23.274 6.124 -45.154 1.00 72.96 192 ASP A CA 1
ATOM 1437 C C . ASP A 1 212 ? -22.062 6.858 -44.581 1.00 67.22 192 ASP A C 1
ATOM 1438 O O . ASP A 1 212 ? -21.041 6.984 -45.263 1.00 64.40 192 ASP A O 1
ATOM 1443 N N . ASP A 1 213 ? -22.172 7.375 -43.340 1.00 60.55 193 ASP A N 1
ATOM 1444 C CA . ASP A 1 213 ? -21.075 8.187 -42.784 1.00 54.45 193 ASP A CA 1
ATOM 1445 C C . ASP A 1 213 ? -19.757 7.401 -42.742 1.00 50.93 193 ASP A C 1
ATOM 1446 O O . ASP A 1 213 ? -18.712 7.897 -43.175 1.00 40.17 193 ASP A O 1
ATOM 1451 N N . GLU A 1 214 ? -19.779 6.172 -42.212 1.00 51.60 194 GLU A N 1
ATOM 1452 C CA . GLU A 1 214 ? -18.560 5.371 -42.240 1.00 55.85 194 GLU A CA 1
ATOM 1453 C C . GLU A 1 214 ? -18.095 5.144 -43.681 1.00 50.67 194 GLU A C 1
ATOM 1454 O O . GLU A 1 214 ? -16.898 5.136 -43.956 1.00 48.56 194 GLU A O 1
ATOM 1460 N N . ALA A 1 215 ? -19.036 5.018 -44.620 1.00 52.12 195 ALA A N 1
ATOM 1461 C CA . ALA A 1 215 ? -18.677 4.840 -46.025 1.00 49.17 195 ALA A CA 1
ATOM 1462 C C . ALA A 1 215 ? -18.038 6.099 -46.606 1.00 46.06 195 ALA A C 1
ATOM 1463 O O . ALA A 1 215 ? -17.145 6.023 -47.457 1.00 40.15 195 ALA A O 1
ATOM 1465 N N . ILE A 1 216 ? -18.497 7.279 -46.189 1.00 42.44 196 ILE A N 1
ATOM 1466 C CA . ILE A 1 216 ? -17.837 8.497 -46.667 1.00 38.81 196 ILE A CA 1
ATOM 1467 C C . ILE A 1 216 ? -16.480 8.675 -45.995 1.00 32.77 196 ILE A C 1
ATOM 1468 O O . ILE A 1 216 ? -15.506 9.069 -46.640 1.00 33.98 196 ILE A O 1
ATOM 1473 N N . ILE A 1 217 ? -16.380 8.350 -44.705 1.00 34.37 197 ILE A N 1
ATOM 1474 C CA . ILE A 1 217 ? -15.090 8.395 -44.027 1.00 32.70 197 ILE A CA 1
ATOM 1475 C C . ILE A 1 217 ? -14.106 7.449 -44.706 1.00 38.65 197 ILE A C 1
ATOM 1476 O O . ILE A 1 217 ? -12.960 7.805 -44.992 1.00 38.22 197 ILE A O 1
ATOM 1481 N N . ASP A 1 218 ? -14.529 6.210 -44.938 1.00 42.23 198 ASP A N 1
ATOM 1482 C CA . ASP A 1 218 ? -13.626 5.273 -45.594 1.00 42.82 198 ASP A CA 1
ATOM 1483 C C . ASP A 1 218 ? -13.211 5.785 -46.956 1.00 32.36 198 ASP A C 1
ATOM 1484 O O . ASP A 1 218 ? -12.032 5.694 -47.323 1.00 36.47 198 ASP A O 1
ATOM 1489 N N . LEU A 1 219 ? -14.168 6.314 -47.717 1.00 32.85 199 LEU A N 1
ATOM 1490 C CA . LEU A 1 219 ? -13.858 6.885 -49.021 1.00 33.62 199 LEU A CA 1
ATOM 1491 C C . LEU A 1 219 ? -12.825 7.987 -48.909 1.00 33.56 199 LEU A C 1
ATOM 1492 O O . LEU A 1 219 ? -11.842 8.015 -49.653 1.00 34.52 199 LEU A O 1
ATOM 1497 N N . MET A 1 220 ? -13.044 8.948 -47.990 1.00 29.52 200 MET A N 1
ATOM 1498 C CA . MET A 1 220 ? -12.081 10.029 -47.872 1.00 25.24 200 MET A CA 1
ATOM 1499 C C . MET A 1 220 ? -10.709 9.500 -47.506 1.00 27.41 200 MET A C 1
ATOM 1500 O O . MET A 1 220 ? -9.699 9.970 -48.037 1.00 30.57 200 MET A O 1
ATOM 1505 N N . LYS A 1 221 ? -10.648 8.529 -46.582 1.00 34.05 201 LYS A N 1
ATOM 1506 C CA . LYS A 1 221 ? -9.356 7.922 -46.249 1.00 37.55 201 LYS A CA 1
ATOM 1507 C C . LYS A 1 221 ? -8.687 7.293 -47.475 1.00 40.21 201 LYS A C 1
ATOM 1508 O O . LYS A 1 221 ? -7.460 7.424 -47.654 1.00 34.81 201 LYS A O 1
ATOM 1514 N N . ARG A 1 222 ? -9.462 6.578 -48.312 1.00 36.47 202 ARG A N 1
ATOM 1515 C CA . ARG A 1 222 ? -8.837 5.928 -49.481 1.00 42.80 202 ARG A CA 1
ATOM 1516 C C . ARG A 1 222 ? -8.342 6.956 -50.478 1.00 40.56 202 ARG A C 1
ATOM 1517 O O . ARG A 1 222 ? -7.305 6.741 -51.127 1.00 39.89 202 ARG A O 1
ATOM 1525 N N . LYS A 1 223 ? -9.004 8.101 -50.546 1.00 38.11 203 LYS A N 1
ATOM 1526 C CA . LYS A 1 223 ? -8.606 9.167 -51.439 1.00 34.79 203 LYS A CA 1
ATOM 1527 C C . LYS A 1 223 ? -7.536 10.072 -50.831 1.00 34.33 203 LYS A C 1
ATOM 1528 O O . LYS A 1 223 ? -7.115 11.032 -51.478 1.00 39.33 203 LYS A O 1
ATOM 1534 N N . GLY A 1 224 ? -7.072 9.791 -49.619 1.00 33.72 204 GLY A N 1
ATOM 1535 C CA . GLY A 1 224 ? -6.066 10.648 -49.033 1.00 33.43 204 GLY A CA 1
ATOM 1536 C C . GLY A 1 224 ? -6.596 11.987 -48.558 1.00 30.38 204 GLY A C 1
ATOM 1537 O O . GLY A 1 224 ? -5.820 12.942 -48.442 1.00 31.28 204 GLY A O 1
ATOM 1538 N N . GLN A 1 225 ? -7.907 12.074 -48.282 1.00 31.83 205 GLN A N 1
ATOM 1539 C CA . GLN A 1 225 ? -8.578 13.326 -47.904 1.00 34.04 205 GLN A CA 1
ATOM 1540 C C . GLN A 1 225 ? -8.960 13.337 -46.431 1.00 33.61 205 GLN A C 1
ATOM 1541 O O . GLN A 1 225 ? -9.870 14.078 -46.031 1.00 33.86 205 GLN A O 1
ATOM 1547 N N . TRP A 1 226 ? -8.305 12.519 -45.604 1.00 32.35 206 TRP A N 1
ATOM 1548 C CA . TRP A 1 226 ? -8.599 12.453 -44.188 1.00 30.16 206 TRP A CA 1
ATOM 1549 C C . TRP A 1 226 ? -7.434 13.016 -43.387 1.00 34.45 206 TRP A C 1
ATOM 1550 O O . TRP A 1 226 ? -6.287 12.608 -43.643 1.00 31.97 206 TRP A O 1
ATOM 1561 N N . PRO A 1 227 ? -7.671 13.963 -42.455 1.00 29.21 207 PRO A N 1
ATOM 1562 C CA . PRO A 1 227 ? -6.574 14.723 -41.835 1.00 26.77 207 PRO A CA 1
ATOM 1563 C C . PRO A 1 227 ? -5.857 13.950 -40.744 1.00 32.63 207 PRO A C 1
ATOM 1564 O O . PRO A 1 227 ? -6.421 13.079 -40.089 1.00 38.05 207 PRO A O 1
ATOM 1568 N N . ASP A 1 228 ? -4.595 14.326 -40.524 1.00 36.58 208 ASP A N 1
ATOM 1569 C CA . ASP A 1 228 ? -3.857 13.840 -39.367 1.00 42.45 208 ASP A CA 1
ATOM 1570 C C . ASP A 1 228 ? -4.153 14.727 -38.156 1.00 38.97 208 ASP A C 1
ATOM 1571 O O . ASP A 1 228 ? -4.660 15.835 -38.289 1.00 38.59 208 ASP A O 1
ATOM 1576 N N . ALA A 1 229 ? -3.839 14.230 -36.969 1.00 38.01 209 ALA A N 1
ATOM 1577 C CA . ALA A 1 229 ? -3.953 15.069 -35.786 1.00 42.54 209 ALA A CA 1
ATOM 1578 C C . ALA A 1 229 ? -3.007 16.259 -35.896 1.00 41.26 209 ALA A C 1
ATOM 1579 O O . ALA A 1 229 ? -1.946 16.162 -36.541 1.00 42.14 209 ALA A O 1
ATOM 1581 N N . PRO A 1 230 ? -3.362 17.410 -35.297 1.00 38.76 210 PRO A N 1
ATOM 1582 C CA . PRO A 1 230 ? -2.528 18.611 -35.435 1.00 37.91 210 PRO A CA 1
ATOM 1583 C C . PRO A 1 230 ? -1.182 18.431 -34.743 1.00 44.76 210 PRO A C 1
ATOM 1584 O O . PRO A 1 230 ? -1.074 17.761 -33.716 1.00 42.11 210 PRO A O 1
ATOM 1588 N N . LYS A 1 231 ? -0.154 19.037 -35.306 1.00 42.13 211 LYS A N 1
ATOM 1589 C CA . LYS A 1 231 ? 1.167 18.951 -34.697 1.00 54.50 211 LYS A CA 1
ATOM 1590 C C . LYS A 1 231 ? 1.563 20.299 -34.100 1.00 60.30 211 LYS A C 1
ATOM 1591 O O . LYS A 1 231 ? 0.837 21.299 -34.204 1.00 53.69 211 LYS A O 1
ATOM 1597 N N . ASP A 1 232 ? 2.722 20.304 -33.434 1.00 63.58 212 ASP A N 1
ATOM 1598 C CA . ASP A 1 232 ? 3.201 21.505 -32.763 1.00 65.79 212 ASP A CA 1
ATOM 1599 C C . ASP A 1 232 ? 3.368 22.617 -33.781 1.00 61.03 212 ASP A C 1
ATOM 1600 O O . ASP A 1 232 ? 3.991 22.422 -34.829 1.00 60.58 212 ASP A O 1
ATOM 1605 N N . GLY A 1 233 ? 2.770 23.770 -33.513 1.00 59.24 213 GLY A N 1
ATOM 1606 C CA . GLY A 1 233 ? 2.958 24.838 -34.475 1.00 60.89 213 GLY A CA 1
ATOM 1607 C C . GLY A 1 233 ? 2.082 24.797 -35.719 1.00 60.79 213 GLY A C 1
ATOM 1608 O O . GLY A 1 233 ? 2.203 25.694 -36.558 1.00 61.35 213 GLY A O 1
ATOM 1609 N N . ASP A 1 234 ? 1.223 23.787 -35.890 1.00 52.65 214 ASP A N 1
ATOM 1610 C CA . ASP A 1 234 ? 0.149 23.887 -36.872 1.00 47.02 214 ASP A CA 1
ATOM 1611 C C . ASP A 1 234 ? -0.834 24.982 -36.459 1.00 35.80 214 ASP A C 1
ATOM 1612 O O . ASP A 1 234 ? -1.084 25.179 -35.270 1.00 39.12 214 ASP A O 1
ATOM 1617 N N . ASP A 1 235 ? -1.447 25.656 -37.442 1.00 33.61 215 ASP A N 1
ATOM 1618 C CA . ASP A 1 235 ? -2.566 26.571 -37.161 1.00 30.05 215 ASP A CA 1
ATOM 1619 C C . ASP A 1 235 ? -3.824 25.698 -37.275 1.00 26.45 215 ASP A C 1
ATOM 1620 O O . ASP A 1 235 ? -4.282 25.374 -38.377 1.00 28.99 215 ASP A O 1
ATOM 1625 N N . TRP A 1 236 ? -4.299 25.227 -36.124 1.00 28.35 216 TRP A N 1
ATOM 1626 C CA . TRP A 1 236 ? -5.434 24.285 -36.095 1.00 23.72 216 TRP A CA 1
ATOM 1627 C C . TRP A 1 236 ? -6.633 24.855 -36.851 1.00 22.36 216 TRP A C 1
ATOM 1628 O O . TRP A 1 236 ? -7.338 24.126 -37.547 1.00 26.30 216 TRP A O 1
ATOM 1639 N N . SER A 1 237 ? -6.912 26.138 -36.704 1.00 23.06 217 SER A N 1
ATOM 1640 C CA . SER A 1 237 ? -8.133 26.630 -37.350 1.00 27.87 217 SER A CA 1
ATOM 1641 C C . SER A 1 237 ? -8.003 26.573 -38.854 1.00 27.51 217 SER A C 1
ATOM 1642 O O . SER A 1 237 ? -8.982 26.357 -39.571 1.00 28.28 217 SER A O 1
ATOM 1645 N N . SER A 1 238 ? -6.781 26.769 -39.361 1.00 29.76 218 SER A N 1
ATOM 1646 C CA . SER A 1 238 ? -6.579 26.608 -40.801 1.00 26.20 218 SER A CA 1
ATOM 1647 C C . SER A 1 238 ? -6.687 25.156 -41.224 1.00 26.39 218 SER A C 1
ATOM 1648 O O . SER A 1 238 ? -7.265 24.856 -42.277 1.00 27.23 218 SER A O 1
ATOM 1651 N N . LEU A 1 239 ? -6.254 24.227 -40.375 1.00 23.54 219 LEU A N 1
ATOM 1652 C CA . LEU A 1 239 ? -6.508 22.820 -40.669 1.00 23.19 219 LEU A CA 1
ATOM 1653 C C . LEU A 1 239 ? -8.009 22.519 -40.715 1.00 23.64 219 LEU A C 1
ATOM 1654 O O . LEU A 1 239 ? -8.471 21.718 -41.542 1.00 24.60 219 LEU A O 1
ATOM 1659 N N . ASP A 1 240 ? -8.745 23.058 -39.779 1.00 23.93 220 ASP A N 1
ATOM 1660 C CA . ASP A 1 240 ? -10.209 22.881 -39.770 1.00 26.41 220 ASP A CA 1
ATOM 1661 C C . ASP A 1 240 ? -10.843 23.328 -41.074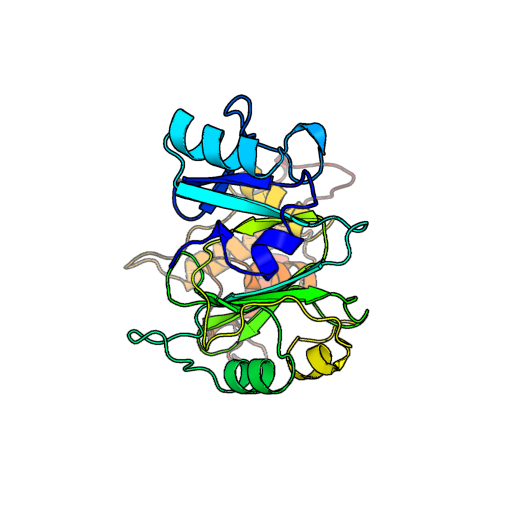 1.00 27.35 220 ASP A C 1
ATOM 1662 O O . ASP A 1 240 ? -11.669 22.606 -41.658 1.00 25.63 220 ASP A O 1
ATOM 1667 N N . MET A 1 241 ? -10.482 24.526 -41.552 1.00 27.28 221 MET A N 1
ATOM 1668 C CA . MET A 1 241 ? -11.109 25.011 -42.765 1.00 28.96 221 MET A CA 1
ATOM 1669 C C . MET A 1 241 ? -10.749 24.153 -43.966 1.00 27.63 221 MET A C 1
ATOM 1670 O O . MET A 1 241 ? -11.632 23.864 -44.779 1.00 29.70 221 MET A O 1
ATOM 1675 N N . SER A 1 242 ? -9.468 23.744 -44.115 1.00 28.22 222 SER A N 1
ATOM 1676 C CA . SER A 1 242 ? -9.067 22.846 -45.216 1.00 25.83 222 SER A CA 1
ATOM 1677 C C . SER A 1 242 ? -9.852 21.568 -45.175 1.00 26.42 222 SER A C 1
ATOM 1678 O O . SER A 1 242 ? -10.289 21.082 -46.206 1.00 27.31 222 SER A O 1
ATOM 1681 N N . PHE A 1 243 ? -10.060 21.020 -43.971 1.00 26.17 223 PHE A N 1
ATOM 1682 C CA . PHE A 1 243 ? -10.869 19.811 -43.864 1.00 24.37 223 PHE A CA 1
ATOM 1683 C C . PHE A 1 243 ? -12.355 20.085 -44.146 1.00 26.36 223 PHE A C 1
ATOM 1684 O O . PHE A 1 243 ? -13.020 19.278 -44.821 1.00 26.19 223 PHE A O 1
ATOM 1692 N N . ALA A 1 244 ? -12.891 21.171 -43.621 1.00 23.83 224 ALA A N 1
ATOM 1693 C CA . ALA A 1 244 ? -14.299 21.525 -43.909 1.00 25.99 224 ALA A CA 1
ATOM 1694 C C . ALA A 1 244 ? -14.526 21.660 -45.421 1.00 28.12 224 ALA A C 1
ATOM 1695 O O . ALA A 1 244 ? -15.545 21.206 -45.952 1.00 28.43 224 ALA A O 1
ATOM 1697 N N . ASN A 1 245 ? -13.572 22.263 -46.126 1.00 29.36 225 ASN A N 1
ATOM 1698 C CA . ASN A 1 245 ? -13.693 22.367 -47.577 1.00 30.42 225 ASN A CA 1
ATOM 1699 C C . ASN A 1 245 ? -13.772 20.988 -48.209 1.00 30.35 225 ASN A C 1
ATOM 1700 O O . ASN A 1 245 ? -14.632 20.735 -49.060 1.00 29.64 225 ASN A O 1
ATOM 1705 N N . ARG A 1 246 ? -12.889 20.077 -47.813 1.00 27.41 226 ARG A N 1
ATOM 1706 C CA . ARG A 1 246 ? -12.994 18.713 -48.329 1.00 25.66 226 ARG A CA 1
ATOM 1707 C C . ARG A 1 246 ? -14.322 18.064 -47.973 1.00 28.32 226 ARG A C 1
ATOM 1708 O O . ARG A 1 246 ? -14.913 17.377 -48.807 1.00 32.71 226 ARG A O 1
ATOM 1716 N N . LEU A 1 247 ? -14.829 18.271 -46.741 1.00 28.88 227 LEU A N 1
ATOM 1717 C CA . LEU A 1 247 ? -16.093 17.629 -46.345 1.00 30.29 227 LEU A CA 1
ATOM 1718 C C . LEU A 1 247 ? -17.247 18.168 -47.172 1.00 31.20 227 LEU A C 1
ATOM 1719 O O . LEU A 1 247 ? -18.161 17.408 -47.554 1.00 31.65 227 LEU A O 1
ATOM 1724 N N . ALA A 1 248 ? -17.183 19.464 -47.507 1.00 29.90 228 ALA A N 1
ATOM 1725 C CA . ALA A 1 248 ? -18.226 20.071 -48.327 1.00 28.98 228 ALA A CA 1
ATOM 1726 C C . ALA A 1 248 ? -18.322 19.357 -49.666 1.00 32.62 228 ALA A C 1
ATOM 1727 O O . ALA A 1 248 ? -19.424 19.018 -50.113 1.00 37.09 228 ALA A O 1
ATOM 1729 N N . PHE A 1 249 ? -17.177 19.052 -50.281 1.00 31.43 229 PHE A N 1
ATOM 1730 C CA . PHE A 1 249 ? -17.211 18.262 -51.512 1.00 29.83 229 PHE A CA 1
ATOM 1731 C C . PHE A 1 249 ? -17.674 16.821 -51.245 1.00 35.10 229 PHE A C 1
ATOM 1732 O O . PHE A 1 249 ? -18.685 16.367 -51.792 1.00 32.50 229 PHE A O 1
ATOM 1740 N N . TRP A 1 250 ? -16.962 16.079 -50.394 1.00 31.28 230 TRP A N 1
ATOM 1741 C CA . TRP A 1 250 ? -17.279 14.658 -50.281 1.00 35.35 230 TRP A CA 1
ATOM 1742 C C . TRP A 1 250 ? -18.664 14.407 -49.683 1.00 39.76 230 TRP A C 1
ATOM 1743 O O . TRP A 1 250 ? -19.301 13.388 -50.011 1.00 36.45 230 TRP A O 1
ATOM 1754 N N . CYS A 1 251 ? -19.174 15.314 -48.858 1.00 35.34 231 CYS A N 1
ATOM 1755 C CA . CYS A 1 251 ? -20.488 15.100 -48.245 1.00 37.99 231 CYS A CA 1
ATOM 1756 C C . CYS A 1 251 ? -21.614 15.724 -49.042 1.00 38.93 231 CYS A C 1
ATOM 1757 O O . CYS A 1 251 ? -22.766 15.688 -48.592 1.00 41.98 231 CYS A O 1
ATOM 1760 N N . GLY A 1 252 ? -21.308 16.374 -50.158 1.00 40.45 232 GLY A N 1
ATOM 1761 C CA . GLY A 1 252 ? -22.350 16.996 -50.950 1.00 33.92 232 GLY A CA 1
ATOM 1762 C C . GLY A 1 252 ? -23.015 18.161 -50.292 1.00 43.78 232 GLY A C 1
ATOM 1763 O O . GLY A 1 252 ? -24.226 18.354 -50.447 1.00 42.99 232 GLY A O 1
ATOM 1764 N N . LYS A 1 253 ? -22.253 18.969 -49.550 1.00 41.00 233 LYS A N 1
ATOM 1765 C CA . LYS A 1 253 ? -22.787 20.142 -48.851 1.00 33.57 233 LYS A CA 1
ATOM 1766 C C . LYS A 1 253 ? -23.945 19.809 -47.910 1.00 33.95 233 LYS A C 1
ATOM 1767 O O . LYS A 1 253 ? -24.801 20.642 -47.633 1.00 47.69 233 LYS A O 1
ATOM 1773 N N . ASP A 1 254 ? -23.959 18.621 -47.340 1.00 38.81 234 ASP A N 1
ATOM 1774 C CA . ASP A 1 254 ? -24.959 18.201 -46.353 1.00 43.94 234 ASP A CA 1
ATOM 1775 C C . ASP A 1 254 ? -24.376 18.563 -44.989 1.00 42.55 234 ASP A C 1
ATOM 1776 O O . ASP A 1 254 ? -23.579 17.812 -44.411 1.00 37.46 234 ASP A O 1
ATOM 1781 N N . ILE A 1 255 ? -24.787 19.719 -44.454 1.00 39.48 235 ILE A N 1
ATOM 1782 C CA . ILE A 1 255 ? -24.039 20.260 -43.326 1.00 35.45 235 ILE A CA 1
ATOM 1783 C C . ILE A 1 255 ? -24.205 19.383 -42.085 1.00 36.50 235 ILE A C 1
ATOM 1784 O O . ILE A 1 255 ? -23.270 19.232 -41.289 1.00 33.34 235 ILE A O 1
ATOM 1789 N N . GLU A 1 256 ? -25.345 18.702 -41.932 1.00 37.15 236 GLU A N 1
ATOM 1790 C CA . GLU A 1 256 ? -25.477 17.816 -40.783 1.00 34.80 236 GLU A CA 1
ATOM 1791 C C . GLU A 1 256 ? -24.487 16.666 -40.854 1.00 30.31 236 GLU A C 1
ATOM 1792 O O . GLU A 1 256 ? -23.914 16.274 -39.826 1.00 32.88 236 GLU A O 1
ATOM 1798 N N . ARG A 1 257 ? -24.297 16.076 -42.056 1.00 30.44 237 ARG A N 1
ATOM 1799 C CA . ARG A 1 257 ? -23.361 14.966 -42.210 1.00 30.72 237 ARG A CA 1
ATOM 1800 C C . ARG A 1 257 ? -21.921 15.453 -42.063 1.00 30.54 237 ARG A C 1
ATOM 1801 O O . ARG A 1 257 ? -21.109 14.795 -41.413 1.00 29.71 237 ARG A O 1
ATOM 1809 N N . MET A 1 258 ? -21.618 16.630 -42.615 1.00 31.86 238 MET A N 1
ATOM 1810 C CA . MET A 1 258 ? -20.285 17.240 -42.413 1.00 32.06 238 MET A CA 1
ATOM 1811 C C . MET A 1 258 ? -19.953 17.360 -40.921 1.00 27.86 238 MET A C 1
ATOM 1812 O O . MET A 1 258 ? -18.867 16.971 -40.467 1.00 29.76 238 MET A O 1
ATOM 1817 N N . ASP A 1 259 ? -20.914 17.841 -40.129 1.00 26.88 239 ASP A N 1
ATOM 1818 C CA . ASP A 1 259 ? -20.708 17.961 -38.697 1.00 29.17 239 ASP A CA 1
ATOM 1819 C C . ASP A 1 259 ? -20.518 16.599 -38.008 1.00 30.46 239 ASP A C 1
ATOM 1820 O O . ASP A 1 259 ? -19.652 16.458 -37.123 1.00 26.38 239 ASP A O 1
ATOM 1825 N N . ARG A 1 260 ? -21.362 15.599 -38.321 1.00 30.38 240 ARG A N 1
ATOM 1826 C CA . ARG A 1 260 ? -21.176 14.298 -37.688 1.00 32.54 240 ARG A CA 1
ATOM 1827 C C . ARG A 1 260 ? -19.788 13.735 -37.967 1.00 31.84 240 ARG A C 1
ATOM 1828 O O . ARG A 1 260 ? -19.155 13.117 -37.104 1.00 31.89 240 ARG A O 1
ATOM 1836 N N . ILE A 1 261 ? -19.320 13.886 -39.202 1.00 32.90 241 ILE A N 1
ATOM 1837 C CA . ILE A 1 261 ? -18.021 13.341 -39.571 1.00 29.11 241 ILE A CA 1
ATOM 1838 C C . ILE A 1 261 ? -16.890 14.126 -38.917 1.00 31.11 241 ILE A C 1
ATOM 1839 O O . ILE A 1 261 ? -15.938 13.546 -38.374 1.00 27.87 241 ILE A O 1
ATOM 1844 N N . PHE A 1 262 ? -16.996 15.452 -38.928 1.00 24.46 242 PHE A N 1
ATOM 1845 C CA . PHE A 1 262 ? -15.954 16.273 -38.304 1.00 24.15 242 PHE A CA 1
ATOM 1846 C C . PHE A 1 262 ? -15.734 15.868 -36.856 1.00 26.59 242 PHE A C 1
ATOM 1847 O O . PHE A 1 262 ? -14.586 15.713 -36.406 1.00 26.61 242 PHE A O 1
ATOM 1855 N N . ARG A 1 263 ? -16.832 15.614 -36.130 1.00 26.22 243 ARG A N 1
ATOM 1856 C CA . ARG A 1 263 ? -16.744 15.236 -34.718 1.00 30.35 243 ARG A CA 1
ATOM 1857 C C . ARG A 1 263 ? -16.020 13.925 -34.502 1.00 28.28 243 ARG A C 1
ATOM 1858 O O . ARG A 1 263 ? -15.557 13.696 -33.375 1.00 29.08 243 ARG A O 1
ATOM 1866 N N . GLN A 1 264 ? -15.899 13.095 -35.540 1.00 30.53 244 GLN A N 1
ATOM 1867 C CA . GLN A 1 264 ? -15.138 11.850 -35.435 1.00 35.71 244 GLN A CA 1
ATOM 1868 C C . GLN A 1 264 ? -13.730 11.978 -36.014 1.00 39.10 244 GLN A C 1
ATOM 1869 O O . GLN A 1 264 ? -13.056 10.957 -36.218 1.00 38.02 244 GLN A O 1
ATOM 1875 N N . SER A 1 265 ? -13.268 13.197 -36.281 1.00 31.79 245 SER A N 1
ATOM 1876 C CA . SER A 1 265 ? -11.980 13.362 -36.923 1.00 29.68 245 SER A CA 1
ATOM 1877 C C . SER A 1 265 ? -10.918 13.777 -35.909 1.00 30.12 245 SER A C 1
ATOM 1878 O O . SER A 1 265 ? -11.227 14.178 -34.776 1.00 29.59 245 SER A O 1
ATOM 1881 N N . PRO A 1 266 ? -9.642 13.691 -36.294 1.00 31.47 246 PRO A N 1
ATOM 1882 C CA . PRO A 1 266 ? -8.548 14.153 -35.433 1.00 28.86 246 PRO A CA 1
ATOM 1883 C C . PRO A 1 266 ? -8.517 15.668 -35.218 1.00 30.16 246 PRO A C 1
ATOM 1884 O O . PRO A 1 266 ? -7.743 16.143 -34.380 1.00 28.14 246 PRO A O 1
ATOM 1888 N N . LEU A 1 267 ? -9.361 16.449 -35.911 1.00 25.43 247 LEU A N 1
ATOM 1889 C CA . LEU A 1 267 ? -9.394 17.912 -35.726 1.00 26.85 247 LEU A CA 1
ATOM 1890 C C . LEU A 1 267 ? -10.490 18.350 -34.733 1.00 29.29 247 LEU A C 1
ATOM 1891 O O . LEU A 1 267 ? -10.632 19.547 -34.461 1.00 26.51 247 LEU A O 1
ATOM 1896 N N . MET A 1 268 ? -11.275 17.410 -34.187 1.00 25.77 248 MET A N 1
ATOM 1897 C CA . MET A 1 268 ? -12.297 17.782 -33.196 1.00 22.42 248 MET A CA 1
ATOM 1898 C C . MET A 1 268 ? -11.682 18.268 -31.870 1.00 25.25 248 MET A C 1
ATOM 1899 O O . MET A 1 268 ? -10.634 17.775 -31.412 1.00 27.58 248 MET A O 1
ATOM 1904 N N . ARG A 1 269 ? -12.272 19.329 -31.290 1.00 24.30 249 ARG A N 1
ATOM 1905 C CA . ARG A 1 269 ? -11.864 19.905 -30.016 1.00 28.86 249 ARG A CA 1
ATOM 1906 C C . ARG A 1 269 ? -13.019 20.727 -29.461 1.00 24.96 249 ARG A C 1
ATOM 1907 O O . ARG A 1 269 ? -14.010 20.976 -30.145 1.00 24.82 249 ARG A O 1
ATOM 1915 N N . GLN A 1 270 ? -12.873 21.176 -28.219 1.00 23.32 250 GLN A N 1
ATOM 1916 C CA . GLN A 1 270 ? -13.994 21.892 -27.611 1.00 25.72 250 GLN A CA 1
ATOM 1917 C C . GLN A 1 270 ? -14.313 23.183 -28.353 1.00 26.79 250 GLN A C 1
ATOM 1918 O O . GLN A 1 270 ? -15.452 23.656 -28.316 1.00 25.42 250 GLN A O 1
ATOM 1924 N N . LYS A 1 271 ? -13.334 23.772 -29.041 1.00 25.32 251 LYS A N 1
ATOM 1925 C CA . LYS A 1 271 ? -13.643 25.061 -29.696 1.00 24.91 251 LYS A CA 1
ATOM 1926 C C . LYS A 1 271 ? -14.749 24.890 -30.721 1.00 23.19 251 LYS A C 1
ATOM 1927 O O . LYS A 1 271 ? -15.464 25.850 -31.029 1.00 21.84 251 LYS A O 1
ATOM 1933 N N . TRP A 1 272 ? -14.883 23.669 -31.270 1.00 19.89 252 TRP A N 1
ATOM 1934 C CA . TRP A 1 272 ? -15.908 23.409 -32.291 1.00 19.71 252 TRP A CA 1
ATOM 1935 C C . TRP A 1 272 ? -17.285 23.882 -31.830 1.00 21.70 252 TRP A C 1
ATOM 1936 O O . TRP A 1 272 ? -18.087 24.370 -32.638 1.00 22.75 252 TRP A O 1
ATOM 1947 N N . ASP A 1 273 ? -17.575 23.779 -30.537 1.00 22.69 253 ASP A N 1
ATOM 1948 C CA . ASP A 1 273 ? -18.931 24.050 -30.069 1.00 24.79 253 ASP A CA 1
ATOM 1949 C C . ASP A 1 273 ? -18.995 25.334 -29.263 1.00 24.24 253 ASP A C 1
ATOM 1950 O O . ASP A 1 273 ? -20.004 25.621 -28.598 1.00 25.49 253 ASP A O 1
ATOM 1955 N N . ARG A 1 274 ? -17.951 26.140 -29.327 1.00 20.94 254 ARG A N 1
ATOM 1956 C CA . ARG A 1 274 ? -17.955 27.411 -28.599 1.00 20.73 254 ARG A CA 1
ATOM 1957 C C . ARG A 1 274 ? -18.817 28.417 -29.336 1.00 23.10 254 ARG A C 1
ATOM 1958 O O . ARG A 1 274 ? -18.680 28.539 -30.559 1.00 21.40 254 ARG A O 1
ATOM 1966 N N . PRO A 1 275 ? -19.725 29.092 -28.635 1.00 25.72 255 PRO A N 1
ATOM 1967 C CA . PRO A 1 275 ? -20.531 30.153 -29.256 1.00 25.75 255 PRO A CA 1
ATOM 1968 C C . PRO A 1 275 ? -19.622 31.240 -29.831 1.00 25.29 255 PRO A C 1
ATOM 1969 O O . PRO A 1 275 ? -18.603 31.636 -29.225 1.00 22.79 255 PRO A O 1
ATOM 1973 N N . THR A 1 276 ? -19.975 31.660 -31.030 1.00 23.89 256 THR A N 1
ATOM 1974 C CA . THR A 1 276 ? -19.238 32.698 -31.772 1.00 26.56 256 THR A CA 1
ATOM 1975 C C . THR A 1 276 ? -20.263 33.483 -32.571 1.00 23.66 256 THR A C 1
ATOM 1976 O O . THR A 1 276 ? -20.941 32.897 -33.429 1.00 27.67 256 THR A O 1
ATOM 1980 N N . ALA A 1 277 ? -20.361 34.761 -32.332 1.00 24.79 257 ALA A N 1
ATOM 1981 C CA . ALA A 1 277 ? -21.276 35.613 -33.114 1.00 26.44 257 ALA A CA 1
ATOM 1982 C C . ALA A 1 277 ? -22.654 34.956 -33.329 1.00 29.23 257 ALA A C 1
ATOM 1983 O O . ALA A 1 277 ? -23.162 34.849 -34.445 1.00 33.03 257 ALA A O 1
ATOM 1985 N N . GLY A 1 278 ? -23.244 34.427 -32.283 1.00 28.02 258 GLY A N 1
ATOM 1986 C CA . GLY A 1 278 ? -24.614 33.903 -32.663 1.00 39.91 258 GLY A CA 1
ATOM 1987 C C . GLY A 1 278 ? -24.669 32.591 -33.468 1.00 40.43 258 GLY A C 1
ATOM 1988 O O . GLY A 1 278 ? -25.753 32.142 -33.865 1.00 35.62 258 GLY A O 1
ATOM 1989 N N . SER A 1 279 ? -23.545 31.964 -33.719 1.00 27.28 259 SER A N 1
ATOM 1990 C CA . SER A 1 279 ? -23.563 30.572 -34.115 1.00 24.18 259 SER A CA 1
ATOM 1991 C C . SER A 1 279 ? -22.491 29.908 -33.232 1.00 27.81 259 SER A C 1
ATOM 1992 O O . SER A 1 279 ? -22.318 30.317 -32.067 1.00 28.88 259 SER A O 1
ATOM 1995 N N . THR A 1 280 ? -21.944 28.807 -33.689 1.00 26.10 260 THR A N 1
ATOM 1996 C CA . THR A 1 280 ? -20.750 28.241 -33.064 1.00 24.16 260 THR A CA 1
ATOM 1997 C C . THR A 1 280 ? -19.614 28.327 -34.061 1.00 24.57 260 THR A C 1
ATOM 1998 O O . THR A 1 280 ? -19.838 28.475 -35.272 1.00 22.46 260 THR A O 1
ATOM 2002 N N . TYR A 1 281 ? -18.369 28.224 -33.532 1.00 22.00 261 TYR A N 1
ATOM 2003 C CA . TYR A 1 281 ? -17.229 28.196 -34.417 1.00 23.14 261 TYR A CA 1
ATOM 2004 C C . TYR A 1 281 ? -17.350 27.080 -35.466 1.00 23.63 261 TYR A C 1
ATOM 2005 O O . TYR A 1 281 ? -17.088 27.306 -36.647 1.00 24.00 261 TYR A O 1
ATOM 2014 N N . GLY A 1 282 ? -17.804 25.877 -35.059 1.00 24.76 262 GLY A N 1
ATOM 2015 C CA . GLY A 1 282 ? -17.985 24.782 -36.007 1.00 27.06 262 GLY A CA 1
ATOM 2016 C C . GLY A 1 282 ? -19.025 25.063 -37.081 1.00 22.99 262 GLY A C 1
ATOM 2017 O O . GLY A 1 282 ? -18.772 24.844 -38.258 1.00 23.10 262 GLY A O 1
ATOM 2018 N N . ARG A 1 283 ? -20.177 25.608 -36.701 1.00 22.37 263 ARG A N 1
ATOM 2019 C CA . ARG A 1 283 ? -21.194 25.841 -37.718 1.00 23.44 263 ARG A CA 1
ATOM 2020 C C . ARG A 1 283 ? -20.767 26.918 -38.724 1.00 23.65 263 ARG A C 1
ATOM 2021 O O . ARG A 1 283 ? -21.013 26.788 -39.931 1.00 26.49 263 ARG A O 1
ATOM 2029 N N . ILE A 1 284 ? -20.148 27.997 -38.246 1.00 24.10 264 ILE A N 1
ATOM 2030 C CA . ILE A 1 284 ? -19.668 29.062 -39.134 1.00 29.22 264 ILE A CA 1
ATOM 2031 C C . ILE A 1 284 ? -18.636 28.505 -40.111 1.00 30.71 264 ILE A C 1
ATOM 2032 O O . ILE A 1 284 ? -18.660 28.816 -41.313 1.00 27.41 264 ILE A O 1
ATOM 2037 N N . THR A 1 285 ? -17.729 27.631 -39.617 1.00 26.02 265 THR A N 1
ATOM 2038 C CA . THR A 1 285 ? -16.713 27.027 -40.457 1.00 25.32 265 THR A CA 1
ATOM 2039 C C . THR A 1 285 ? -17.366 26.178 -41.561 1.00 29.88 265 THR A C 1
ATOM 2040 O O . THR A 1 285 ? -17.002 26.261 -42.757 1.00 27.12 265 THR A O 1
ATOM 2044 N N . LEU A 1 286 ? -18.351 25.367 -41.168 1.00 26.31 266 LEU A N 1
ATOM 2045 C CA . LEU A 1 286 ? -18.953 24.447 -42.143 1.00 30.28 266 LEU A CA 1
ATOM 2046 C C . LEU A 1 286 ? -19.793 25.215 -43.162 1.00 33.68 266 LEU A C 1
ATOM 2047 O O . LEU A 1 286 ? -19.801 24.867 -44.349 1.00 35.82 266 LEU A O 1
ATOM 2052 N N . LYS A 1 287 ? -20.495 26.270 -42.718 1.00 31.74 267 LYS A N 1
ATOM 2053 C CA . LYS A 1 287 ? -21.285 27.070 -43.663 1.00 32.28 267 LYS A CA 1
ATOM 2054 C C . LYS A 1 287 ? -20.378 27.807 -44.632 1.00 33.72 267 LYS A C 1
ATOM 2055 O O . LYS A 1 287 ? -20.684 27.902 -45.824 1.00 35.52 267 LYS A O 1
ATOM 2061 N N . LYS A 1 288 ? -19.230 28.321 -44.154 1.00 30.73 268 LYS A N 1
ATOM 2062 C CA . LYS A 1 288 ? -18.306 28.982 -45.073 1.00 32.14 268 LYS A CA 1
ATOM 2063 C C . LYS A 1 288 ? -17.757 28.005 -46.112 1.00 37.52 268 LYS A C 1
ATOM 2064 O O . LYS A 1 288 ? -17.594 28.361 -47.296 1.00 35.10 268 LYS A O 1
ATOM 2070 N N . ALA A 1 289 ? -17.479 26.757 -45.690 1.00 35.10 269 ALA A N 1
ATOM 2071 C CA . ALA A 1 289 ? -16.982 25.744 -46.631 1.00 35.49 269 ALA A CA 1
ATOM 2072 C C . ALA A 1 289 ? -18.041 25.372 -47.673 1.00 38.01 269 ALA A C 1
ATOM 2073 O O . ALA A 1 289 ? -17.728 25.259 -48.858 1.00 41.67 269 ALA A O 1
ATOM 2075 N N . CYS A 1 290 ? -19.291 25.215 -47.254 1.00 37.91 270 CYS A N 1
ATOM 2076 C CA . CYS A 1 290 ? -20.386 24.952 -48.193 1.00 40.65 270 CYS A CA 1
ATOM 2077 C C . CYS A 1 290 ? -20.553 26.075 -49.227 1.00 51.37 270 CYS A C 1
ATOM 2078 O O . CYS A 1 290 ? -20.847 25.800 -50.395 1.00 52.03 270 CYS A O 1
ATOM 2081 N N . ASP A 1 291 ? -20.373 27.336 -48.830 1.00 50.13 271 ASP A N 1
ATOM 2082 C CA . ASP A 1 291 ? -20.376 28.450 -49.779 1.00 51.39 271 ASP A CA 1
ATOM 2083 C C . ASP A 1 291 ? -19.131 28.489 -50.648 1.00 55.13 271 ASP A C 1
ATOM 2084 O O . ASP A 1 291 ? -19.208 28.877 -51.814 1.00 58.40 271 ASP A O 1
ATOM 2089 N N . PHE A 1 292 ? -17.976 28.127 -50.112 1.00 49.50 272 PHE A N 1
ATOM 2090 C CA . PHE A 1 292 ? -16.742 28.270 -50.868 1.00 51.36 272 PHE A CA 1
ATOM 2091 C C . PHE A 1 292 ? -16.578 27.190 -51.934 1.00 54.52 272 PHE A C 1
ATOM 2092 O O . PHE A 1 292 ? -15.949 27.431 -52.967 1.00 57.01 272 PHE A O 1
ATOM 2100 N N . VAL A 1 293 ? -17.081 26.001 -51.698 1.00 51.02 273 VAL A N 1
ATOM 2101 C CA . VAL A 1 293 ? -16.760 24.891 -52.584 1.00 54.93 273 VAL A CA 1
ATOM 2102 C C . VAL A 1 293 ? -17.802 24.829 -53.695 1.00 60.70 273 VAL A C 1
ATOM 2103 O O . VAL A 1 293 ? -19.012 24.876 -53.442 1.00 57.42 273 VAL A O 1
ATOM 2107 N N . ASP A 1 294 ? -17.322 24.766 -54.942 1.00 68.59 274 ASP A N 1
ATOM 2108 C CA . ASP A 1 294 ? -18.163 24.757 -56.142 1.00 72.08 274 ASP A CA 1
ATOM 2109 C C . ASP A 1 294 ? -18.837 23.407 -56.403 1.00 70.68 274 ASP A C 1
ATOM 2110 O O . ASP A 1 294 ? -20.070 23.339 -56.482 1.00 72.71 274 ASP A O 1
ATOM 2115 N N . SER A 1 295 ? -18.052 22.332 -56.516 1.00 66.38 275 SER A N 1
ATOM 2116 C CA . SER A 1 295 ? -18.527 20.998 -56.876 1.00 60.04 275 SER A CA 1
ATOM 2117 C C . SER A 1 295 ? -18.946 20.200 -55.649 1.00 51.89 275 SER A C 1
ATOM 2118 O O . SER A 1 295 ? -18.619 20.544 -54.507 1.00 53.36 275 SER A O 1
ATOM 2121 N N . VAL A 1 296 ? -19.647 19.099 -55.904 1.00 43.96 276 VAL A N 1
ATOM 2122 C CA . VAL A 1 296 ? -20.028 18.143 -54.872 1.00 43.00 276 VAL A CA 1
ATOM 2123 C C . VAL A 1 296 ? -19.883 16.735 -55.411 1.00 47.88 276 VAL A C 1
ATOM 2124 O O . VAL A 1 296 ? -20.123 16.467 -56.592 1.00 53.76 276 VAL A O 1
ATOM 2128 N N . TYR A 1 297 ? -19.499 15.821 -54.537 1.00 45.56 277 TYR A N 1
ATOM 2129 C CA . TYR A 1 297 ? -19.503 14.425 -54.902 1.00 45.99 277 TYR A CA 1
ATOM 2130 C C . TYR A 1 297 ? -20.942 13.932 -54.888 1.00 50.68 277 TYR A C 1
ATOM 2131 O O . TYR A 1 297 ? -21.701 14.253 -53.969 1.00 47.35 277 TYR A O 1
ATOM 2140 N N . ASP A 1 298 ? -21.305 13.168 -55.909 1.00 50.05 278 ASP A N 1
ATOM 2141 C CA . ASP A 1 298 ? -22.612 12.510 -55.993 1.00 51.22 278 ASP A CA 1
ATOM 2142 C C . ASP A 1 298 ? -22.411 11.005 -56.060 1.00 43.37 278 ASP A C 1
ATOM 2143 O O . ASP A 1 298 ? -21.873 10.507 -57.067 1.00 42.54 278 ASP A O 1
ATOM 2148 N N . PRO A 1 299 ? -22.795 10.236 -55.030 1.00 46.27 279 PRO A N 1
ATOM 2149 C CA . PRO A 1 299 ? -22.450 8.798 -55.009 1.00 50.56 279 PRO A CA 1
ATOM 2150 C C . PRO A 1 299 ? -23.030 8.022 -56.187 1.00 54.51 279 PRO A C 1
ATOM 2151 O O . PRO A 1 299 ? -22.464 6.994 -56.604 1.00 51.39 279 PRO A O 1
ATOM 2155 N N . ALA A 1 300 ? -24.154 8.514 -56.723 1.00 57.81 280 ALA A N 1
ATOM 2156 C CA . ALA A 1 300 ? -24.758 7.953 -57.923 1.00 60.54 280 ALA A CA 1
ATOM 2157 C C . ALA A 1 300 ? -23.861 8.136 -59.134 1.00 58.74 280 ALA A C 1
ATOM 2158 O O . ALA A 1 300 ? -23.851 7.280 -60.029 1.00 61.90 280 ALA A O 1
ATOM 2160 N N . LEU A 1 301 ? -23.100 9.234 -59.183 1.00 54.04 281 LEU A N 1
ATOM 2161 C CA . LEU A 1 301 ? -22.254 9.532 -60.330 1.00 50.18 281 LEU A CA 1
ATOM 2162 C C . LEU A 1 301 ? -20.811 9.125 -60.130 1.00 51.75 281 LEU A C 1
ATOM 2163 O O . LEU A 1 301 ? -20.063 9.074 -61.108 1.00 50.78 281 LEU A O 1
ATOM 2168 N N . ARG A 1 302 ? -20.400 8.888 -58.881 1.00 50.92 282 ARG A N 1
ATOM 2169 C CA . ARG A 1 302 ? -18.996 8.610 -58.538 1.00 51.01 282 ARG A CA 1
ATOM 2170 C C . ARG A 1 302 ? -18.032 9.573 -59.227 1.00 42.03 282 ARG A C 1
ATOM 2171 O O . ARG A 1 302 ? -17.026 9.162 -59.814 1.00 43.35 282 ARG A O 1
ATOM 2179 N N . ASN A 1 303 ? -18.307 10.871 -59.127 1.00 41.41 283 ASN A N 1
ATOM 2180 C CA . ASN A 1 303 ? -17.501 11.861 -59.838 1.00 36.30 283 ASN A CA 1
ATOM 2181 C C . ASN A 1 303 ? -16.277 12.294 -59.010 1.00 37.88 283 ASN A C 1
ATOM 2182 O O . ASN A 1 303 ? -16.051 13.483 -58.733 1.00 40.74 283 ASN A O 1
ATOM 2187 N N . GLU A 1 304 ? -15.453 11.301 -58.635 1.00 36.79 284 GLU A N 1
ATOM 2188 C CA . GLU A 1 304 ? -14.332 11.560 -57.724 1.00 36.10 284 GLU A CA 1
ATOM 2189 C C . GLU A 1 304 ? -13.313 12.532 -58.326 1.00 39.48 284 GLU A C 1
ATOM 2190 O O . GLU A 1 304 ? -12.686 13.303 -57.583 1.00 34.60 284 GLU A O 1
ATOM 2196 N N . SER A 1 305 ? -13.174 12.577 -59.659 1.00 40.17 285 SER A N 1
ATOM 2197 C CA . SER A 1 305 ? -12.261 13.550 -60.257 1.00 46.59 285 SER A CA 1
ATOM 2198 C C . SER A 1 305 ? -12.768 14.994 -60.194 1.00 48.99 285 SER A C 1
ATOM 2199 O O . SER A 1 305 ? -12.008 15.904 -60.541 1.00 48.75 285 SER A O 1
ATOM 2202 N N . ASP A 1 306 ? -14.010 15.241 -59.779 1.00 51.34 286 ASP A N 1
ATOM 2203 C CA . ASP A 1 306 ? -14.414 16.640 -59.575 1.00 55.96 286 ASP A CA 1
ATOM 2204 C C . ASP A 1 306 ? -13.847 17.253 -58.298 1.00 54.10 286 ASP A C 1
ATOM 2205 O O . ASP A 1 306 ? -14.063 18.453 -58.060 1.00 50.58 286 ASP A O 1
ATOM 2210 N N . CYS A 1 307 ? -13.160 16.472 -57.468 1.00 45.38 287 CYS A N 1
ATOM 2211 C CA . CYS A 1 307 ? -12.720 16.967 -56.169 1.00 44.06 287 CYS A CA 1
ATOM 2212 C C . CYS A 1 307 ? -11.717 18.081 -56.388 1.00 41.59 287 CYS A C 1
ATOM 2213 O O . CYS A 1 307 ? -10.684 17.858 -57.038 1.00 40.84 287 CYS A O 1
ATOM 2216 N N . PRO A 1 308 ? -11.958 19.281 -55.847 1.00 45.94 288 PRO A N 1
ATOM 2217 C CA . PRO A 1 308 ? -11.073 20.420 -56.109 1.00 44.79 288 PRO A CA 1
ATOM 2218 C C . PRO A 1 308 ? -9.783 20.437 -55.314 1.00 47.86 288 PRO A C 1
ATOM 2219 O O . PRO A 1 308 ? -8.986 21.363 -55.522 1.00 42.04 288 PRO A O 1
ATOM 2223 N N . PHE A 1 309 ? -9.565 19.503 -54.375 1.00 46.10 289 PHE A N 1
ATOM 2224 C CA . PHE A 1 309 ? -8.463 19.625 -53.425 1.00 43.69 289 PHE A CA 1
ATOM 2225 C C . PHE A 1 309 ? -7.553 18.426 -53.541 1.00 44.79 289 PHE A C 1
ATOM 2226 O O . PHE A 1 309 ? -8.027 17.295 -53.682 1.00 41.29 289 PHE A O 1
ATOM 2234 N N . GLU A 1 310 ? -6.247 18.686 -53.512 1.00 44.12 290 GLU A N 1
ATOM 2235 C CA . GLU A 1 310 ? -5.270 17.612 -53.600 1.00 52.24 290 GLU A CA 1
ATOM 2236 C C . GLU A 1 310 ? -5.277 16.786 -52.312 1.00 49.44 290 GLU A C 1
ATOM 2237 O O . GLU A 1 310 ? -5.663 17.280 -51.254 1.00 50.56 290 GLU A O 1
ATOM 2243 N N . PRO A 1 311 ? -4.892 15.511 -52.381 1.00 44.59 291 PRO A N 1
ATOM 2244 C CA . PRO A 1 311 ? -4.832 14.684 -51.161 1.00 40.14 291 PRO A CA 1
ATOM 2245 C C . PRO A 1 311 ? -3.903 15.323 -50.137 1.00 36.84 291 PRO A C 1
ATOM 2246 O O . PRO A 1 311 ? -2.965 16.031 -50.496 1.00 35.69 291 PRO A O 1
ATOM 2250 N N . TYR A 1 312 ? -4.158 15.067 -48.854 1.00 35.17 292 TYR A N 1
ATOM 2251 C CA . TYR A 1 312 ? -3.179 15.483 -47.862 1.00 31.11 292 TYR A CA 1
ATOM 2252 C C . TYR A 1 312 ? -1.866 14.755 -48.112 1.00 37.88 292 TYR A C 1
ATOM 2253 O O . TYR A 1 312 ? -1.849 13.576 -48.476 1.00 35.55 292 TYR A O 1
ATOM 2262 N N . ASN A 1 313 ? -0.768 15.475 -47.904 1.00 47.45 293 ASN A N 1
ATOM 2263 C CA . ASN A 1 313 ? 0.545 14.851 -47.857 1.00 62.80 293 ASN A CA 1
ATOM 2264 C C . ASN A 1 313 ? 0.660 13.998 -46.600 1.00 71.15 293 ASN A C 1
ATOM 2265 O O . ASN A 1 313 ? 0.165 14.375 -45.532 1.00 70.68 293 ASN A O 1
ATOM 2270 N N . GLU A 1 314 ? 1.325 12.849 -46.731 1.00 73.29 294 GLU A N 1
ATOM 2271 C CA . GLU A 1 314 ? 1.589 11.936 -45.603 1.00 76.31 294 GLU A CA 1
ATOM 2272 C C . GLU A 1 314 ? 2.858 12.276 -44.803 1.00 73.71 294 GLU A C 1
ATOM 2273 O O . GLU A 1 314 ? 3.899 12.647 -45.362 1.00 68.44 294 GLU A O 1
#

Foldseek 3Di:
DDLCVFAAVVVLLVDQFKFFWADDDNDIFTFQLQPGHGAFLPDSNSTGGVVSRVVSCVVPVTDAMKGRFAPPDQKKKKKKFQQADPVLHGDDPLVVVVCVVAQAWKAQAPVRRIIIGMEGEDADPWFDQKDADPVGIIIGMDRHRGMGTDDSHTDPPRRHYYYDYHPCCPVPGHTHDVDLVVLVVVCVVQLLADDADDPPDPLV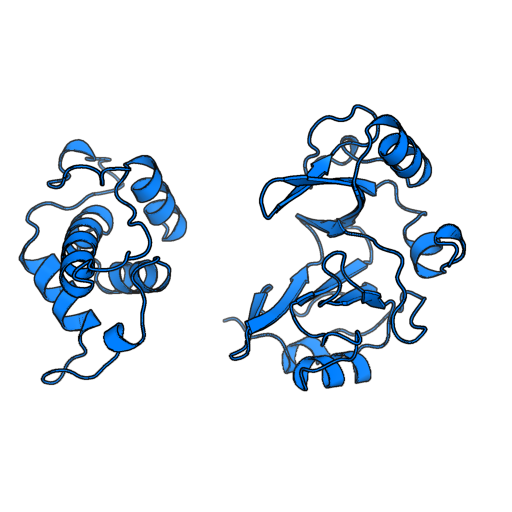VVLLSSLLQCCASVVLPLVSSVVNVCVGNSDDPQLAPDDPNHGPVSVSNVVSNVVHDHHADVVVRPVVVRPDHRDDD

Sequence (281 aa):
HMIMEIPAIKALSSRYAQWVIWKKERDTKIPYNPNNGKKASSTDPLAWGDIDEAQAGLVRYGANGLGFVLTKSDPFVFIDLDHVLDENKRVKCEWARQLLKEIKSYTEISPSGDGLHVVVSGKLPDYIKHKTKFDDGSALEVYESGRYMTITGEVFDGRDDIKELDDLSILGEFAEHKILDDEAIIDLMKRKGQWPDAPKDGDDWSSLDMSFANRLAFWCGKDIERMDRIFRQSPLMRQKWDRPTAGSTYGRITLKKACDFVDSVYDPALRNESDCPFEPYNE

InterPro domains:
  IPR027417 P-loop containing nucleoside triphosphate hydrolase [G3DSA:3.40.50.300] (394-590)
  IPR027417 P-loop containing nucleoside triphosphate hydrolase [SSF52540] (405-566)
  IPR045455 NrS-1 polymerase-like, helicase domain [PF19263] (446-556)
  IPR054468 NrS-1 polymerase-like, HBD domain [PF22763] (217-279)

GO terms:
  GO:0016887 ATP hydrolysis activity (F, EXP)
  GO:0034061 DNA polymerase activity (F, EXP)

B-factor: mean 38.06, std 14.26, range [16.75, 96.33]

Secondary structure (DSSP, 8-state):
--GGG-HHHHHHTTSS-EEEEEEETTEEEEE-TTT-SB--SS-GGG-B-HHHHHHHHHHHT-SEEEEE--TTSSEEEEEEES-B-TTS-B--HHHHHHHHHS-SEEEE-TTSS-EEEEEES---TTB-SEEE-TTS-EEEEESSSSEEEE---BSTT--S--B---GGGGGTSPB----HHHHHHHHHHTT--PPPP-TT--HHHHHHHHHHHHHHHTTT-HHHHHHHHTTSTT--GGGGSEETTEEHHHHHHHHHHHH------TTTT-GGG--SPPPP-

Solvent-accessible surface area: 15594 Å² total; per-residue (Å²): 239,121,48,70,110,14,50,0,0,116,44,0,32,203,60,65,23,0,1,1,17,84,128,60,215,132,73,75,54,21,37,16,0,71,82,23,120,128,11,52,30,110,68,84,161,10,19,3,54,10,99,72,0,49,46,0,43,124,127,88,53,19,87,10,8,0,0,1,1,28,171,113,15,55,10,0,10,0,29,0,46,81,0,4,56,167,107,77,123,23,121,6,113,38,0,112,96,0,11,144,82,1,130,3,0,0,1,10,11,49,85,18,38,1,0,9,0,0,0,17,32,133,10,25,128,97,8,78,92,104,9,158,54,164,94,50,1,7,1,29,0,22,37,31,48,104,32,2,14,7,43,15,74,46,11,95,62,48,56,48,24,92,150,57,107,4,64,43,0,11,116,19,7,90,100,96,214,111,68,21,106,37,5,16,75,17,0,109,169,58,28,6,40,8,94,61,36,150,145,87,70,93,75,39,57,50,0,52,45,0,0,19,25,0,0,0,4,10,31,74,52,31,102,40,0,17,104,0,0,100,112,11,52,2,56,61,145,59,2,68,126,117,57,102,89,33,43,29,0,75,69,5,0,110,132,0,21,127,134,3,118,34,58,20,56,54,79,117,166,31,84,112,71,27,61,42,149,80,54,144,217

Organism: Nitratiruptor phage NrS-1 (NCBI:txid1230469)